Protein AF-A0A507BLQ8-F1 (afdb_monomer)

InterPro domains:
  IPR013785 Aldolase-type TIM barrel [G3DSA:3.20.20.70] (8-264)
  IPR050074 Dihydroorotate dehydrogenase [PTHR48109] (11-255)

pLDDT: mean 87.74, std 13.1, range [42.88, 98.88]

Organism: NCBI:txid1093900

Solvent-accessible surface area (backbone atoms only — not comparable to full-atom values): 15286 Å² total; per-residue (Å²): 129,82,66,78,76,40,42,79,79,70,53,66,47,88,34,59,59,66,63,36,83,77,21,66,50,60,71,33,46,46,52,46,55,48,34,86,70,34,3,32,36,29,30,25,36,16,21,87,88,37,36,95,68,44,59,86,54,21,26,39,34,32,20,22,78,91,76,55,46,72,58,48,72,42,42,76,83,83,57,83,74,70,83,87,52,101,62,75,57,78,38,76,50,74,47,53,81,56,26,62,53,28,45,69,54,54,55,50,37,53,51,51,50,54,70,35,85,87,48,61,82,59,88,72,35,24,38,33,47,26,29,38,62,54,40,69,50,39,19,48,49,52,49,53,55,23,45,50,49,44,52,21,48,75,70,74,51,52,60,58,49,63,32,37,31,41,50,32,43,52,56,78,45,92,96,46,78,24,36,56,74,35,47,69,51,40,38,49,37,52,51,33,38,54,52,35,50,57,56,32,48,72,39,88,79,53,33,57,85,56,24,33,27,42,30,30,42,68,74,90,49,71,68,47,52,50,34,48,52,50,34,46,50,52,49,3,52,73,65,76,53,67,52,46,70,62,43,48,74,47,83,59,48,76,77,74,69,57,83,56,56,36,73,72,101,69,63,40,68,66,58,67,78,87,44,64,118

Foldseek 3Di:
DADDAADAQDWPVPDEDDLDLLQFDLVSQLVRQLDPNTREYEHNAAFQVFDPWDQQAWWKWFAAPVVLATQDIGGSPDDPDPRPDPDDGPDMATRRPTHRDHLVNVLVSQVVSLPDPPRDHDPQHEYEYHYEAALLRLLVSLLVQLVSQVVCVVVVSNGHAYEYEYEQAAPNDPPDHRQLQPLVSLLSSQVSNVVSQVVQCVDVVRGDRGAYEYAHADDDDVVSVVSNVVSQQVCLVVSPHSHRNHNDYRPHDDHFQDFRWHDDPDTDTPHDDPSGD

Structure (mmCIF, N/CA/C/O backbone):
data_AF-A0A507BLQ8-F1
#
_entry.id   AF-A0A507BLQ8-F1
#
loop_
_atom_site.group_PDB
_atom_site.id
_atom_site.type_symbol
_atom_site.label_atom_id
_atom_site.label_alt_id
_atom_site.label_comp_id
_atom_site.label_asym_id
_atom_site.label_entity_id
_atom_site.label_seq_id
_atom_site.pdbx_PDB_ins_code
_atom_site.Cartn_x
_atom_site.Cartn_y
_atom_site.Cartn_z
_atom_site.occupancy
_atom_site.B_iso_or_equiv
_atom_site.auth_seq_id
_atom_site.auth_comp_id
_atom_site.auth_asym_id
_atom_site.auth_atom_id
_atom_site.pdbx_PDB_model_num
ATOM 1 N N . MET A 1 1 ? -5.361 23.596 20.758 1.00 47.81 1 MET A N 1
ATOM 2 C CA . MET A 1 1 ? -5.289 22.151 21.070 1.00 47.81 1 MET A CA 1
ATOM 3 C C . MET A 1 1 ? -3.932 21.652 20.614 1.00 47.81 1 MET A C 1
ATOM 5 O O . MET A 1 1 ? -3.467 22.141 19.593 1.00 47.81 1 MET A O 1
ATOM 9 N N . ALA A 1 2 ? -3.282 20.755 21.360 1.00 52.94 2 ALA A N 1
ATOM 10 C CA . ALA A 1 2 ? -2.074 20.099 20.859 1.00 52.94 2 ALA A CA 1
ATOM 11 C C . ALA A 1 2 ? -2.427 19.287 19.596 1.00 52.94 2 ALA A C 1
ATOM 13 O O . ALA A 1 2 ? -3.520 18.712 19.554 1.00 52.94 2 ALA A O 1
ATOM 14 N N . PRO A 1 3 ? -1.565 19.260 18.567 1.00 62.25 3 PRO A N 1
ATOM 15 C CA . PRO A 1 3 ? -1.805 18.441 17.385 1.00 62.25 3 PRO A CA 1
ATOM 16 C C . PRO A 1 3 ? -1.928 16.971 17.784 1.00 62.25 3 PRO A C 1
ATOM 18 O O . PRO A 1 3 ? -1.106 16.453 18.540 1.00 62.25 3 PRO A O 1
ATOM 21 N N . SER A 1 4 ? -2.967 16.299 17.287 1.00 75.00 4 SER A N 1
ATOM 22 C CA . SER A 1 4 ? -3.114 14.861 17.508 1.00 75.00 4 SER A CA 1
ATOM 23 C C . SER A 1 4 ? -2.064 14.104 16.695 1.00 75.00 4 SER A C 1
ATOM 25 O O . SER A 1 4 ? -1.887 14.368 15.504 1.00 75.00 4 SER A O 1
ATOM 27 N N . LEU A 1 5 ? -1.364 13.167 17.337 1.00 86.50 5 LEU A N 1
ATOM 28 C CA . LEU A 1 5 ? -0.440 12.275 16.641 1.00 86.50 5 LEU A CA 1
ATOM 29 C C . LEU A 1 5 ? -1.196 11.452 15.578 1.00 86.50 5 LEU A C 1
ATOM 31 O O . LEU A 1 5 ? -2.404 11.209 15.723 1.00 86.50 5 LEU A O 1
ATOM 35 N N . PRO A 1 6 ? -0.533 11.047 14.480 1.00 90.75 6 PRO A N 1
ATOM 36 C CA . PRO A 1 6 ? -1.127 10.096 13.552 1.00 90.75 6 PRO A CA 1
ATOM 37 C C . PRO A 1 6 ? -1.422 8.770 14.281 1.00 90.75 6 PRO A C 1
ATOM 39 O O . PRO A 1 6 ? -0.642 8.380 15.155 1.00 90.75 6 PRO A O 1
ATOM 42 N N . PRO A 1 7 ? -2.531 8.072 13.960 1.00 94.00 7 PRO A N 1
ATOM 43 C CA . PRO A 1 7 ? -2.811 6.758 14.536 1.00 94.00 7 PRO A CA 1
ATOM 44 C C . PRO A 1 7 ? -1.637 5.796 14.276 1.00 94.00 7 PRO A C 1
ATOM 46 O O . PRO A 1 7 ? -1.165 5.742 13.135 1.00 94.00 7 PRO A O 1
ATOM 49 N N . PRO A 1 8 ? -1.136 5.064 15.286 1.00 94.00 8 PRO A N 1
ATOM 50 C CA . PRO A 1 8 ? 0.009 4.179 15.110 1.00 94.00 8 PRO A CA 1
ATOM 51 C C . PRO A 1 8 ? -0.366 2.939 14.290 1.00 94.00 8 PRO A C 1
ATOM 53 O O . PRO A 1 8 ? -1.509 2.487 14.317 1.00 94.00 8 PRO A O 1
ATOM 56 N N . LEU A 1 9 ? 0.616 2.376 13.585 1.00 95.12 9 LEU A N 1
ATOM 57 C CA . LEU A 1 9 ? 0.518 1.053 12.972 1.00 95.12 9 LEU A CA 1
ATOM 58 C C . LEU A 1 9 ? 1.422 0.094 13.749 1.00 95.12 9 LEU A C 1
ATOM 60 O O . LEU A 1 9 ? 2.645 0.215 13.694 1.00 95.12 9 LEU A O 1
ATOM 64 N N . GLU A 1 10 ? 0.818 -0.846 14.469 1.00 94.50 10 GLU A N 1
ATOM 65 C CA . GLU A 1 10 ? 1.531 -1.878 15.224 1.00 94.50 10 GLU A CA 1
ATOM 66 C C . GLU A 1 10 ? 1.571 -3.177 14.413 1.00 94.50 10 GLU A C 1
ATOM 68 O O . GLU A 1 10 ? 0.550 -3.634 13.899 1.00 94.50 10 GLU A O 1
ATOM 73 N N . ILE A 1 11 ? 2.765 -3.756 14.265 1.00 96.31 11 ILE A N 1
ATOM 74 C CA . ILE A 1 11 ? 2.985 -4.986 13.499 1.00 96.31 11 ILE A CA 1
ATOM 75 C C . ILE A 1 11 ? 3.828 -5.931 14.352 1.00 96.31 11 ILE A C 1
ATOM 77 O O . ILE A 1 11 ? 5.033 -5.729 14.495 1.00 96.31 11 ILE A O 1
ATOM 81 N N . ASP A 1 12 ? 3.191 -6.969 14.887 1.00 95.12 12 ASP A N 1
ATOM 82 C CA . ASP A 1 12 ? 3.851 -8.021 15.659 1.00 95.12 12 ASP A CA 1
ATOM 83 C C . ASP A 1 12 ? 3.316 -9.410 15.258 1.00 95.12 12 ASP A C 1
ATOM 85 O O . ASP A 1 12 ? 2.099 -9.617 15.287 1.00 95.12 12 ASP A O 1
ATOM 89 N N . PRO A 1 13 ? 4.179 -10.356 14.833 1.00 96.00 13 PRO A N 1
ATOM 90 C CA . PRO A 1 13 ? 5.612 -10.184 14.547 1.00 96.00 13 PRO A CA 1
ATOM 91 C C . PRO A 1 13 ? 5.855 -9.186 13.397 1.00 96.00 13 PRO A C 1
ATOM 93 O O . PRO A 1 13 ? 4.962 -9.006 12.566 1.00 96.00 13 PRO A O 1
ATOM 96 N N . PRO A 1 14 ? 7.053 -8.575 13.274 1.00 96.50 14 PRO A N 1
ATOM 97 C CA . PRO A 1 14 ? 7.356 -7.510 12.305 1.00 96.50 14 PRO A CA 1
ATOM 98 C C . PRO A 1 14 ? 7.559 -8.038 10.872 1.00 96.50 14 PRO A C 1
ATOM 100 O O . PRO A 1 14 ? 8.489 -7.660 10.161 1.00 96.50 14 PRO A O 1
ATOM 103 N N . LEU A 1 15 ? 6.696 -8.955 10.446 1.00 97.12 15 LEU A N 1
ATOM 104 C CA . LEU A 1 15 ? 6.660 -9.534 9.118 1.00 97.12 15 LEU A CA 1
ATOM 105 C C . LEU A 1 15 ? 5.245 -9.394 8.558 1.00 97.12 15 LEU A C 1
ATOM 107 O O . LEU A 1 15 ? 4.244 -9.626 9.232 1.00 97.12 15 LEU A O 1
ATOM 111 N N . LEU A 1 16 ? 5.167 -9.024 7.292 1.00 97.56 16 LEU A N 1
ATOM 112 C CA . LEU A 1 16 ? 3.939 -8.892 6.528 1.00 97.56 16 LEU A CA 1
ATOM 113 C C . LEU A 1 16 ? 4.257 -9.162 5.061 1.00 97.56 16 LEU A C 1
ATOM 115 O O . LEU A 1 16 ? 5.412 -9.081 4.636 1.00 97.56 16 LEU A O 1
ATOM 119 N N . ASN A 1 17 ? 3.239 -9.477 4.270 1.00 98.00 17 ASN A N 1
ATOM 120 C CA . ASN A 1 17 ? 3.403 -9.534 2.825 1.00 98.00 17 ASN A CA 1
ATOM 121 C C . ASN A 1 17 ? 3.420 -8.120 2.221 1.00 98.00 17 ASN A C 1
ATOM 123 O O . ASN A 1 17 ? 2.796 -7.189 2.736 1.00 98.00 17 ASN A O 1
ATOM 127 N N . SER A 1 18 ? 4.075 -7.984 1.071 1.00 96.06 18 SER A N 1
ATOM 128 C CA . SER A 1 18 ? 3.917 -6.810 0.214 1.00 96.06 18 SER A CA 1
ATOM 129 C C . SER A 1 18 ? 2.569 -6.844 -0.517 1.00 96.06 18 SER A C 1
ATOM 131 O O . SER A 1 18 ? 1.987 -7.913 -0.715 1.00 96.06 18 SER A O 1
ATOM 133 N N . ALA A 1 19 ? 2.084 -5.682 -0.969 1.00 95.88 19 ALA A N 1
ATOM 134 C CA . ALA A 1 19 ? 0.972 -5.604 -1.917 1.00 95.88 19 ALA A CA 1
ATOM 135 C C . ALA A 1 19 ? 1.367 -6.284 -3.246 1.00 95.88 19 ALA A C 1
ATOM 137 O O . ALA A 1 19 ? 2.050 -5.677 -4.075 1.00 95.88 19 ALA A O 1
ATOM 138 N N . CYS A 1 20 ? 0.993 -7.555 -3.423 1.00 92.62 20 CYS A N 1
ATOM 139 C CA . CYS A 1 20 ? 1.475 -8.430 -4.498 1.00 92.62 20 CYS A CA 1
ATOM 140 C C . CYS A 1 20 ? 0.384 -9.415 -4.979 1.00 92.62 20 CYS A C 1
ATOM 142 O O . CYS A 1 20 ? -0.688 -9.483 -4.374 1.00 92.62 20 CYS A O 1
ATOM 144 N N . PRO A 1 21 ? 0.617 -10.205 -6.050 1.00 88.81 21 PRO A N 1
ATOM 145 C CA . PRO A 1 21 ? -0.375 -11.157 -6.569 1.00 88.81 21 PRO A CA 1
ATOM 146 C C . PRO A 1 21 ? -0.870 -12.192 -5.564 1.00 88.81 21 PRO A C 1
ATOM 148 O O . PRO A 1 21 ? -2.007 -12.634 -5.684 1.00 88.81 21 PRO A O 1
ATOM 151 N N . TRP A 1 22 ? -0.050 -12.550 -4.572 1.00 92.62 22 TRP A N 1
ATOM 152 C CA . TRP A 1 22 ? -0.396 -13.483 -3.492 1.00 92.62 22 TRP A CA 1
ATOM 153 C C . TRP A 1 22 ? -1.244 -12.853 -2.383 1.00 92.62 22 TRP A C 1
ATOM 155 O O . TRP A 1 22 ? -1.342 -13.419 -1.302 1.00 92.62 22 TRP A O 1
ATOM 165 N N . ALA A 1 23 ? -1.849 -11.697 -2.650 1.00 96.94 23 ALA A N 1
ATOM 166 C CA . ALA A 1 23 ? -2.812 -11.017 -1.794 1.00 96.94 23 ALA A CA 1
ATOM 167 C C . ALA A 1 23 ? -4.012 -10.501 -2.615 1.00 96.94 23 ALA A C 1
ATOM 169 O O . ALA A 1 23 ? -4.509 -9.402 -2.360 1.00 96.94 23 ALA A O 1
ATOM 170 N N . THR A 1 24 ? -4.423 -11.256 -3.646 1.00 94.69 24 THR A N 1
ATOM 171 C CA . THR A 1 24 ? -5.491 -10.848 -4.578 1.00 94.69 24 THR A CA 1
ATOM 172 C C . THR A 1 24 ? -6.857 -11.372 -4.142 1.00 94.69 24 THR A C 1
ATOM 174 O O . THR A 1 24 ? -7.805 -10.601 -4.022 1.00 94.69 24 THR A O 1
ATOM 177 N N . ASP A 1 25 ? -6.965 -12.677 -3.898 1.00 96.50 25 ASP A N 1
ATOM 178 C CA . ASP A 1 25 ? -8.255 -13.335 -3.669 1.00 96.50 25 ASP A CA 1
ATOM 179 C C . ASP A 1 25 ? -8.525 -13.600 -2.184 1.00 96.50 25 ASP A C 1
ATOM 181 O O . ASP A 1 25 ? -7.619 -13.576 -1.349 1.00 96.50 25 ASP A O 1
ATOM 185 N N . LEU A 1 26 ? -9.778 -13.921 -1.848 1.00 97.88 26 LEU A N 1
ATOM 186 C CA . LEU A 1 26 ? -10.185 -14.258 -0.480 1.00 97.88 26 LEU A CA 1
ATOM 187 C C . LEU A 1 26 ? -9.278 -15.325 0.154 1.00 97.88 26 LEU A C 1
ATOM 189 O O . LEU A 1 26 ? -8.824 -15.156 1.281 1.00 97.88 26 LEU A O 1
ATOM 193 N N . GLU A 1 27 ? -8.973 -16.392 -0.584 1.00 96.94 27 GLU A N 1
ATOM 194 C CA . GLU A 1 27 ? -8.139 -17.496 -0.094 1.00 96.94 27 GLU A CA 1
ATOM 195 C C . GLU A 1 27 ? -6.680 -17.093 0.151 1.00 96.94 27 GLU A C 1
ATOM 197 O O . GLU A 1 27 ? -6.026 -17.622 1.050 1.00 96.94 27 GLU A O 1
ATOM 202 N N . ASP A 1 28 ? -6.153 -16.137 -0.617 1.00 97.00 28 ASP A N 1
ATOM 203 C CA . ASP A 1 28 ? -4.831 -15.572 -0.349 1.00 97.00 28 ASP A CA 1
ATOM 204 C C . ASP A 1 28 ? -4.820 -14.818 0.977 1.00 97.00 28 ASP A C 1
ATOM 206 O O . ASP A 1 28 ? -3.974 -15.069 1.838 1.00 97.00 28 ASP A O 1
ATOM 210 N N . LEU A 1 29 ? -5.789 -13.919 1.152 1.00 98.19 29 LEU A N 1
ATOM 211 C CA . LEU A 1 29 ? -5.899 -13.088 2.344 1.00 98.19 29 LEU A CA 1
ATOM 212 C C . LEU A 1 29 ? -6.194 -13.928 3.590 1.00 98.19 29 LEU A C 1
ATOM 214 O O . LEU A 1 29 ? -5.594 -13.676 4.632 1.00 98.19 29 LEU A O 1
ATOM 218 N N . LYS A 1 30 ? -7.031 -14.969 3.476 1.00 97.19 30 LYS A N 1
ATOM 219 C CA . LYS A 1 30 ? -7.269 -15.957 4.541 1.00 97.19 30 LYS A CA 1
ATOM 220 C C . LYS A 1 30 ? -5.973 -16.628 4.978 1.00 97.19 30 LYS A C 1
ATOM 222 O O . LYS A 1 30 ? -5.662 -16.623 6.166 1.00 97.19 30 LYS A O 1
ATOM 227 N N . ARG A 1 31 ? -5.180 -17.156 4.036 1.00 96.44 31 ARG A N 1
ATOM 228 C CA . ARG A 1 31 ? -3.890 -17.800 4.350 1.00 96.44 31 ARG A CA 1
ATOM 229 C C . ARG A 1 31 ? -2.903 -16.837 5.002 1.00 96.44 31 ARG A C 1
ATOM 231 O O . ARG A 1 31 ? -2.251 -17.201 5.977 1.00 96.44 31 ARG A O 1
ATOM 238 N N . LEU A 1 32 ? -2.792 -15.617 4.478 1.00 97.44 32 LEU A N 1
ATOM 239 C CA . LEU A 1 32 ? -1.907 -14.591 5.032 1.00 97.44 32 LEU A CA 1
ATOM 240 C C . LEU A 1 32 ? -2.336 -14.170 6.440 1.00 97.44 32 LEU A C 1
ATOM 242 O O . LEU A 1 32 ? -1.486 -13.998 7.313 1.00 97.44 32 LEU A O 1
ATOM 246 N N . TYR A 1 33 ? -3.640 -14.038 6.681 1.00 97.44 33 TYR A N 1
ATOM 247 C CA . TYR A 1 33 ? -4.172 -13.659 7.985 1.00 97.44 33 TYR A CA 1
ATOM 248 C C . TYR A 1 33 ? -4.048 -14.789 9.015 1.00 97.44 33 TYR A C 1
ATOM 250 O O . TYR A 1 33 ? -3.624 -14.535 10.138 1.00 97.44 33 TYR A O 1
ATOM 258 N N . ALA A 1 34 ? -4.288 -16.040 8.617 1.00 96.31 34 ALA A N 1
ATOM 259 C CA . ALA A 1 34 ? -4.113 -17.216 9.473 1.00 96.31 34 ALA A CA 1
ATOM 260 C C . ALA A 1 34 ? -2.640 -17.543 9.788 1.00 96.31 34 ALA A C 1
ATOM 262 O O . ALA A 1 34 ? -2.360 -18.284 10.728 1.00 96.31 34 ALA A O 1
ATOM 263 N N . CYS A 1 35 ? -1.684 -17.023 9.009 1.00 96.19 35 CYS A N 1
ATOM 264 C CA . CYS A 1 35 ? -0.263 -17.284 9.221 1.00 96.19 35 CYS A CA 1
ATOM 265 C C . CYS A 1 35 ? 0.219 -16.683 10.560 1.00 96.19 35 CYS A C 1
ATOM 267 O O . CYS A 1 35 ? 0.188 -15.459 10.712 1.00 96.19 35 CYS A O 1
ATOM 269 N N . PRO A 1 36 ? 0.737 -17.485 11.510 1.00 95.50 36 PRO A N 1
ATOM 270 C CA . PRO A 1 36 ? 1.193 -16.977 12.809 1.00 95.50 36 PRO A CA 1
ATOM 271 C C . PRO A 1 36 ? 2.486 -16.155 12.711 1.00 95.50 36 PRO A C 1
ATOM 273 O O . PRO A 1 36 ? 2.879 -15.499 13.667 1.00 95.50 36 PRO A O 1
ATOM 276 N N . HIS A 1 37 ? 3.163 -16.196 11.561 1.00 95.88 37 HIS A N 1
ATOM 277 C CA . HIS A 1 37 ? 4.416 -15.484 11.335 1.00 95.88 37 HIS A CA 1
ATOM 278 C C . HIS A 1 37 ? 4.228 -14.098 10.728 1.00 95.88 37 HIS A C 1
ATOM 280 O O . HIS A 1 37 ? 5.225 -13.419 10.525 1.00 95.88 37 HIS A O 1
ATOM 286 N N . THR A 1 38 ? 3.002 -13.669 10.420 1.00 96.50 38 THR A N 1
ATOM 287 C CA . THR A 1 38 ? 2.740 -12.304 9.947 1.00 96.50 38 THR A CA 1
ATOM 288 C C . THR A 1 38 ? 1.973 -11.503 10.996 1.00 96.50 38 THR A C 1
ATOM 290 O O . THR A 1 38 ? 0.974 -11.985 11.528 1.00 96.50 38 THR A O 1
ATOM 293 N N . GLY A 1 39 ? 2.416 -10.275 11.272 1.00 97.38 39 GLY A N 1
ATOM 294 C CA . GLY A 1 39 ? 1.746 -9.328 12.173 1.00 97.38 39 GLY A CA 1
ATOM 295 C C . GLY A 1 39 ? 0.764 -8.390 11.471 1.00 97.38 39 GLY A C 1
ATOM 296 O O . GLY A 1 39 ? -0.056 -7.745 12.117 1.00 97.38 39 GLY A O 1
ATOM 297 N N . ALA A 1 40 ? 0.800 -8.339 10.138 1.00 98.25 40 ALA A N 1
ATOM 298 C CA . ALA A 1 40 ? -0.166 -7.618 9.314 1.00 98.25 40 ALA A CA 1
ATOM 299 C C . ALA A 1 40 ? -0.326 -8.285 7.939 1.00 98.25 40 ALA A C 1
ATOM 301 O O . ALA A 1 40 ? 0.504 -9.102 7.526 1.00 98.25 40 ALA A O 1
ATOM 302 N N . VAL A 1 41 ? -1.397 -7.932 7.225 1.00 98.50 41 VAL A N 1
ATOM 303 C CA . VAL A 1 41 ? -1.666 -8.391 5.855 1.00 98.50 41 VAL A CA 1
ATOM 304 C C . VAL A 1 41 ? -1.915 -7.195 4.952 1.00 98.50 41 VAL A C 1
ATOM 306 O O . VAL A 1 41 ? -2.841 -6.424 5.190 1.00 98.50 41 VAL A O 1
ATOM 309 N N . THR A 1 42 ? -1.136 -7.065 3.882 1.00 98.75 42 THR A N 1
ATOM 310 C CA . THR A 1 42 ? -1.344 -6.009 2.881 1.00 98.75 42 THR A CA 1
ATOM 311 C C . THR A 1 42 ? -2.123 -6.567 1.698 1.00 98.75 42 THR A C 1
ATOM 313 O O . THR A 1 42 ? -1.730 -7.572 1.115 1.00 98.75 42 THR A O 1
ATOM 316 N N . THR A 1 43 ? -3.221 -5.931 1.307 1.00 98.69 43 THR A N 1
ATOM 317 C CA . THR A 1 43 ? -3.977 -6.329 0.101 1.00 98.69 43 THR A CA 1
ATOM 318 C C . THR A 1 43 ? -3.222 -5.957 -1.180 1.00 98.69 43 THR A C 1
ATOM 320 O O . THR A 1 43 ? -2.404 -5.033 -1.184 1.00 98.69 43 THR A O 1
ATOM 323 N N . ARG A 1 44 ? -3.482 -6.645 -2.301 1.00 96.62 44 ARG A N 1
ATOM 324 C CA . ARG A 1 44 ? -3.019 -6.166 -3.612 1.00 96.62 44 ARG A CA 1
ATOM 325 C C . ARG A 1 44 ? -3.644 -4.799 -3.895 1.00 96.62 44 ARG A C 1
ATOM 327 O O . ARG A 1 44 ? -4.834 -4.598 -3.665 1.00 96.62 44 ARG A O 1
ATOM 334 N N . THR A 1 45 ? -2.842 -3.872 -4.422 1.00 97.44 45 THR A N 1
ATOM 335 C CA . THR A 1 45 ? -3.285 -2.497 -4.680 1.00 97.44 45 THR A CA 1
ATOM 336 C C . THR A 1 45 ? -4.541 -2.478 -5.551 1.00 97.44 45 THR A C 1
ATOM 338 O O . THR A 1 45 ? -4.526 -2.992 -6.672 1.00 97.44 45 THR A O 1
ATOM 341 N N . SER A 1 46 ? -5.618 -1.886 -5.038 1.00 97.00 46 SER A N 1
ATOM 342 C CA . SER A 1 46 ? -6.932 -1.837 -5.686 1.00 97.00 46 SER A CA 1
ATOM 343 C C . SER A 1 46 ? -7.352 -0.412 -6.049 1.00 97.00 46 SER A C 1
ATOM 345 O O . SER A 1 46 ? -6.845 0.567 -5.498 1.00 97.00 46 SER A O 1
ATOM 347 N N . LEU A 1 47 ? -8.283 -0.302 -6.999 1.00 95.56 47 LEU A N 1
ATOM 348 C CA . LEU A 1 47 ? -8.903 0.958 -7.407 1.00 95.56 47 LEU A CA 1
ATOM 349 C C . LEU A 1 47 ? -10.404 0.916 -7.124 1.00 95.56 47 LEU A C 1
ATOM 351 O O . LEU A 1 47 ? -11.022 -0.151 -7.088 1.00 95.56 47 LEU A O 1
ATOM 355 N N . ILE A 1 48 ? -11.018 2.093 -7.005 1.00 95.38 48 ILE A N 1
ATOM 356 C CA . ILE A 1 48 ? -12.477 2.229 -6.868 1.00 95.38 48 ILE A CA 1
ATOM 357 C C . ILE A 1 48 ? -13.206 1.634 -8.075 1.00 95.38 48 ILE A C 1
ATOM 359 O O . ILE A 1 48 ? -14.237 0.988 -7.917 1.00 95.38 48 ILE A O 1
ATOM 363 N N . ARG A 1 49 ? -12.678 1.878 -9.278 1.00 92.31 49 ARG A N 1
ATOM 364 C CA . ARG A 1 49 ? -13.286 1.469 -10.554 1.00 92.31 49 ARG A CA 1
ATOM 365 C C . ARG A 1 49 ? -12.677 0.191 -11.135 1.00 92.31 49 ARG A C 1
ATOM 367 O O . ARG A 1 49 ? -13.074 -0.227 -12.215 1.00 92.31 49 ARG A O 1
ATOM 374 N N . GLY A 1 50 ? -11.750 -0.428 -10.406 1.00 87.69 50 GLY A N 1
ATOM 375 C CA . GLY A 1 50 ? -11.043 -1.629 -10.839 1.00 87.69 50 GLY A CA 1
ATOM 376 C C . GLY A 1 50 ? -9.918 -1.338 -11.824 1.00 87.69 50 GLY A C 1
ATOM 377 O O . GLY A 1 50 ? -9.680 -0.197 -12.219 1.00 87.69 50 GLY A O 1
ATOM 378 N N . PHE A 1 51 ? -9.206 -2.398 -12.185 1.00 90.06 51 PHE A N 1
ATOM 379 C CA . PHE A 1 51 ? -8.122 -2.381 -13.154 1.00 90.06 51 PHE A CA 1
ATOM 380 C C . PHE A 1 51 ? -8.453 -3.377 -14.269 1.00 90.06 51 PHE A C 1
ATOM 382 O O . PHE A 1 51 ? -8.839 -4.505 -13.947 1.00 90.06 51 PHE A O 1
ATOM 389 N N . PRO A 1 52 ? -8.318 -3.003 -15.554 1.00 89.75 52 PRO A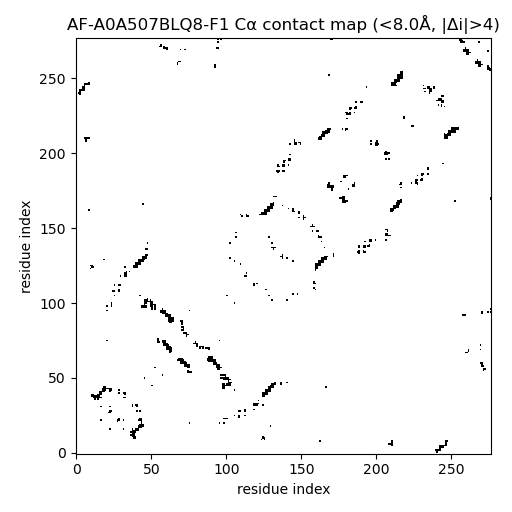 N 1
ATOM 390 C CA . PRO A 1 52 ? -8.568 -3.906 -16.673 1.00 89.75 52 PRO A CA 1
ATOM 391 C C . PRO A 1 52 ? -7.428 -4.926 -16.788 1.00 89.75 52 PRO A C 1
ATOM 393 O O . PRO A 1 52 ? -6.542 -4.815 -17.632 1.00 89.75 52 PRO A O 1
ATOM 396 N N . HIS A 1 53 ? -7.430 -5.901 -15.883 1.00 86.00 53 HIS A N 1
ATOM 397 C CA . HIS A 1 53 ? -6.446 -6.967 -15.872 1.00 86.00 53 HIS A CA 1
ATOM 398 C C . HIS A 1 53 ? -6.602 -7.852 -17.113 1.00 86.00 53 HIS A C 1
ATOM 400 O O . HIS A 1 53 ? -7.705 -8.193 -17.529 1.00 86.00 53 HIS A O 1
ATOM 406 N N . ASP A 1 54 ? -5.465 -8.241 -17.665 1.00 85.00 54 ASP A N 1
ATOM 407 C CA . ASP A 1 54 ? -5.323 -9.047 -18.874 1.00 85.00 54 ASP A CA 1
ATOM 408 C C . ASP A 1 54 ? -4.140 -9.987 -18.662 1.00 85.00 54 ASP A C 1
ATOM 410 O O . ASP A 1 54 ? -2.996 -9.536 -18.614 1.00 85.00 54 ASP A O 1
ATOM 414 N N . ASP A 1 55 ? -4.403 -11.281 -18.526 1.00 84.31 55 ASP A N 1
ATOM 415 C CA . ASP A 1 55 ? -3.376 -12.292 -18.261 1.00 84.31 55 ASP A CA 1
ATOM 416 C C . ASP A 1 55 ? -2.343 -12.447 -19.386 1.00 84.31 55 ASP A C 1
ATOM 418 O O . ASP A 1 55 ? -1.251 -12.979 -19.161 1.00 84.31 55 ASP A O 1
ATOM 422 N N . SER A 1 56 ? -2.655 -11.981 -20.598 1.00 83.81 56 SER A N 1
ATOM 423 C CA . SER A 1 56 ? -1.710 -11.967 -21.715 1.00 83.81 56 SER A CA 1
ATOM 424 C C . SER A 1 56 ? -0.679 -10.840 -21.609 1.00 83.81 56 SER A C 1
ATOM 426 O O . SER A 1 56 ? 0.380 -10.929 -22.223 1.00 83.81 56 SER A O 1
ATOM 428 N N . VAL A 1 57 ? -0.956 -9.814 -20.798 1.00 83.38 57 VAL A N 1
ATOM 429 C CA . VAL A 1 57 ? -0.088 -8.644 -20.588 1.00 83.38 57 VAL A CA 1
ATOM 430 C C . VAL A 1 57 ? 0.505 -8.637 -19.181 1.00 83.38 57 VAL A C 1
ATOM 432 O O . VAL A 1 57 ? 1.686 -8.346 -18.999 1.00 83.38 57 VAL A O 1
ATOM 435 N N . HIS A 1 58 ? -0.304 -8.969 -18.180 1.00 86.75 58 HIS A N 1
ATOM 436 C CA . HIS A 1 58 ? -0.000 -8.795 -16.768 1.00 86.75 58 HIS A CA 1
ATOM 437 C C . HIS A 1 58 ? 0.590 -10.071 -16.176 1.00 86.75 58 HIS A C 1
ATOM 439 O O . HIS A 1 58 ? -0.097 -10.907 -15.586 1.00 86.75 58 HIS A O 1
ATOM 445 N N . GLN A 1 59 ? 1.898 -10.214 -16.352 1.00 86.62 59 GLN A N 1
ATOM 446 C CA . GLN A 1 59 ? 2.632 -11.444 -16.084 1.00 86.62 59 GLN A CA 1
ATOM 447 C C . GLN A 1 59 ? 3.805 -11.196 -15.138 1.00 86.62 59 GLN A C 1
ATOM 449 O O . GLN A 1 59 ? 4.163 -10.056 -14.828 1.00 86.62 59 GLN A O 1
ATOM 454 N N . TYR A 1 60 ? 4.418 -12.278 -14.670 1.00 88.19 60 TYR A N 1
ATOM 455 C CA . TYR A 1 60 ? 5.673 -12.215 -13.934 1.00 88.19 60 TYR A CA 1
ATOM 456 C C . TYR A 1 60 ? 6.628 -13.330 -14.357 1.00 88.19 60 TYR A C 1
ATOM 458 O O . TYR A 1 60 ? 6.219 -14.394 -14.826 1.00 88.19 60 TYR A O 1
ATOM 466 N N . ALA A 1 61 ? 7.917 -13.067 -14.173 1.00 88.44 61 ALA A N 1
ATOM 467 C CA . ALA A 1 61 ? 8.998 -14.012 -14.381 1.00 88.44 61 ALA A CA 1
ATOM 468 C C . ALA A 1 61 ? 9.881 -14.056 -13.134 1.00 88.44 61 ALA A C 1
ATOM 470 O O . ALA A 1 61 ? 10.178 -13.027 -12.527 1.00 88.44 61 ALA A O 1
ATOM 471 N N . LEU A 1 62 ? 10.308 -15.257 -12.766 1.00 90.38 62 LEU A N 1
ATOM 472 C CA . LEU A 1 62 ? 11.300 -15.525 -11.737 1.00 90.38 62 LEU A CA 1
ATOM 473 C C . LEU A 1 62 ? 12.618 -15.871 -12.422 1.00 90.38 62 LEU A C 1
ATOM 475 O O . LEU A 1 62 ? 12.646 -16.695 -13.340 1.00 90.38 62 LEU A O 1
ATOM 479 N N . PHE A 1 63 ? 13.705 -15.253 -11.980 1.00 89.25 63 PHE A N 1
ATOM 480 C CA . PHE A 1 63 ? 15.022 -15.438 -12.574 1.00 89.25 63 PHE A CA 1
ATOM 481 C C . PHE A 1 63 ? 16.122 -15.406 -11.511 1.00 89.25 63 PHE A C 1
ATOM 483 O O . PHE A 1 63 ? 15.911 -14.990 -10.369 1.00 89.25 63 PHE A O 1
ATOM 490 N N . ASP A 1 64 ? 17.297 -15.891 -11.887 1.00 89.81 64 ASP A N 1
ATOM 491 C CA . ASP A 1 64 ? 18.523 -15.743 -11.111 1.00 89.81 64 ASP A CA 1
ATOM 492 C C . ASP A 1 64 ? 19.235 -14.462 -11.567 1.00 89.81 64 ASP A C 1
ATOM 494 O O . ASP A 1 64 ? 19.628 -14.349 -12.725 1.00 89.81 64 ASP A O 1
ATOM 498 N N . ALA A 1 65 ? 19.384 -13.479 -10.682 1.00 89.25 65 ALA A N 1
ATOM 499 C CA . ALA A 1 65 ? 19.989 -12.189 -11.000 1.00 89.25 65 ALA A CA 1
ATOM 500 C C . ALA A 1 65 ? 21.504 -12.243 -11.255 1.00 89.25 65 ALA A C 1
ATOM 502 O O . ALA A 1 65 ? 22.035 -11.304 -11.837 1.00 89.25 65 ALA A O 1
ATOM 503 N N . ALA A 1 66 ? 22.204 -13.305 -10.843 1.00 89.31 66 ALA A N 1
ATOM 504 C CA . ALA A 1 66 ? 23.635 -13.469 -11.099 1.00 89.31 66 ALA A CA 1
ATOM 505 C C . ALA A 1 66 ? 23.895 -14.095 -12.476 1.00 89.31 66 ALA A C 1
ATOM 507 O O . ALA A 1 66 ? 24.861 -13.749 -13.151 1.00 89.31 66 ALA A O 1
ATOM 508 N N . THR A 1 67 ? 23.032 -15.021 -12.901 1.00 87.75 67 THR A N 1
ATOM 509 C CA . THR A 1 67 ? 23.166 -15.721 -14.191 1.00 87.75 67 THR A CA 1
ATOM 510 C C . THR A 1 67 ? 22.220 -15.206 -15.270 1.00 87.75 67 THR A C 1
ATOM 512 O O . THR A 1 67 ? 22.346 -15.601 -16.427 1.00 87.75 67 THR A O 1
ATOM 515 N N . HIS A 1 68 ? 21.268 -14.348 -14.899 1.00 85.00 68 HIS A N 1
ATOM 516 C CA . HIS A 1 68 ? 20.185 -13.820 -15.732 1.00 85.00 68 HIS A CA 1
ATOM 517 C C . HIS A 1 68 ? 19.280 -14.901 -16.345 1.00 85.00 68 HIS A C 1
ATOM 519 O O . HIS A 1 68 ? 18.535 -14.640 -17.288 1.00 85.00 68 HIS A O 1
ATOM 525 N N . LYS A 1 69 ? 19.313 -16.127 -15.809 1.00 85.88 69 LYS A N 1
ATOM 526 C CA . LYS A 1 69 ? 18.512 -17.243 -16.315 1.00 85.88 69 LYS A CA 1
ATOM 527 C C . LYS A 1 69 ? 17.106 -17.202 -15.736 1.00 85.88 69 LYS A C 1
ATOM 529 O O . LYS A 1 69 ? 16.927 -17.200 -14.518 1.00 85.88 69 LYS A O 1
ATOM 534 N N . VAL A 1 70 ? 16.108 -17.226 -16.614 1.00 84.19 70 VAL A N 1
ATOM 535 C CA . VAL A 1 70 ? 14.700 -17.378 -16.230 1.00 84.19 70 VAL A CA 1
ATOM 536 C C . VAL A 1 70 ? 14.462 -18.804 -15.732 1.00 84.19 70 VAL A C 1
ATOM 538 O O . VAL A 1 70 ? 14.804 -19.772 -16.406 1.00 84.19 70 VAL A O 1
ATOM 541 N N . VAL A 1 71 ? 13.878 -18.919 -14.541 1.00 82.00 71 VAL A N 1
ATOM 542 C CA . VAL A 1 71 ? 13.570 -20.189 -13.865 1.00 82.00 71 VAL A CA 1
ATOM 543 C C . VAL A 1 71 ? 12.094 -20.555 -14.039 1.00 82.00 71 VAL A C 1
ATOM 545 O O . VAL A 1 71 ? 11.765 -21.731 -14.175 1.00 82.00 71 VAL A O 1
ATOM 548 N N . ALA A 1 72 ? 11.203 -19.560 -14.045 1.00 75.69 72 ALA A N 1
ATOM 549 C CA . ALA A 1 72 ? 9.773 -19.740 -14.286 1.00 75.69 72 ALA A CA 1
ATOM 550 C C . ALA A 1 72 ? 9.139 -18.443 -14.807 1.00 75.69 72 ALA A C 1
ATOM 552 O O . ALA A 1 72 ? 9.556 -17.353 -14.421 1.00 75.69 72 ALA A O 1
ATOM 553 N N . SER A 1 73 ? 8.094 -18.551 -15.623 1.00 68.56 73 SER A N 1
ATOM 554 C CA . SER A 1 73 ? 7.227 -17.434 -16.016 1.00 68.56 73 SER A CA 1
ATOM 555 C C . SER A 1 73 ? 5.767 -17.885 -16.009 1.00 68.56 73 SER A C 1
ATOM 557 O O . SER A 1 73 ? 5.477 -19.048 -16.294 1.00 68.56 73 SER A O 1
ATOM 559 N N . SER A 1 74 ? 4.840 -16.999 -15.638 1.00 67.81 74 SER A N 1
ATOM 560 C CA . SER A 1 74 ? 3.404 -17.310 -15.696 1.00 67.81 74 SER A CA 1
ATOM 561 C C . SER A 1 74 ? 2.488 -16.094 -15.741 1.00 67.81 74 SER A C 1
ATOM 563 O O . SER A 1 74 ? 2.839 -15.001 -15.287 1.00 67.81 74 SER A O 1
ATOM 565 N N . SER A 1 75 ? 1.262 -16.346 -16.208 1.00 60.09 75 SER A N 1
ATOM 566 C CA . SER A 1 75 ? 0.091 -15.494 -15.995 1.00 60.09 75 SER A CA 1
ATOM 567 C C . SER A 1 75 ? -0.323 -15.468 -14.521 1.00 60.09 75 SER A C 1
ATOM 569 O O . SER A 1 75 ? -0.041 -16.392 -13.752 1.00 60.09 75 SER A O 1
ATOM 571 N N . SER A 1 76 ? -0.976 -14.379 -14.109 1.00 54.38 76 SER A N 1
ATOM 572 C CA . SER A 1 76 ? -1.310 -14.151 -12.703 1.00 54.38 76 SER A CA 1
ATOM 573 C C . SER A 1 76 ? -2.540 -14.935 -12.217 1.00 54.38 76 SER A C 1
ATOM 575 O O . SER A 1 76 ? -2.670 -15.132 -11.007 1.00 54.38 76 SER A O 1
ATOM 577 N N . SER A 1 77 ? -3.394 -15.427 -13.128 1.00 51.69 77 SER A N 1
ATOM 578 C CA . SER A 1 77 ? -4.706 -15.993 -12.777 1.00 51.69 77 SER A CA 1
ATOM 579 C C . SER A 1 77 ? -4.869 -17.518 -12.867 1.00 51.69 77 SER A C 1
ATOM 581 O O . SER A 1 77 ? -5.748 -18.048 -12.192 1.00 51.69 77 SER A O 1
ATOM 583 N N . SER A 1 78 ? -4.079 -18.258 -13.657 1.00 45.62 78 SER A N 1
ATOM 584 C CA . SER A 1 78 ? -4.526 -19.599 -14.102 1.00 45.62 78 SER A CA 1
ATOM 585 C C . SER A 1 78 ? -3.652 -20.798 -13.724 1.00 45.62 78 SER A C 1
ATOM 587 O O . SER A 1 78 ? -4.123 -21.929 -13.797 1.00 45.62 78 SER A O 1
ATOM 589 N N . SER A 1 79 ? -2.443 -20.597 -13.206 1.00 47.06 79 SER A N 1
ATOM 590 C CA . SER A 1 79 ? -1.682 -21.642 -12.504 1.00 47.06 79 SER A CA 1
ATOM 591 C C . SER A 1 79 ? -0.406 -21.018 -11.968 1.00 47.06 79 SER A C 1
ATOM 593 O O . SER A 1 79 ? 0.536 -20.823 -12.732 1.00 47.06 79 SER A O 1
ATOM 595 N N . ARG A 1 80 ? -0.358 -20.693 -10.669 1.00 57.34 80 ARG A N 1
ATOM 596 C CA . ARG A 1 80 ? 0.897 -20.301 -10.010 1.00 57.34 80 ARG A CA 1
ATOM 597 C C . ARG A 1 80 ? 1.871 -21.470 -10.166 1.00 57.34 80 ARG A C 1
ATOM 599 O O . ARG A 1 80 ? 1.632 -22.505 -9.536 1.00 57.34 80 ARG A O 1
ATOM 606 N N . PRO A 1 81 ? 2.924 -21.370 -10.992 1.00 47.53 81 PRO A N 1
ATOM 607 C CA . PRO A 1 81 ? 3.838 -22.477 -11.172 1.00 47.53 81 PRO A CA 1
ATOM 608 C C . PRO A 1 81 ? 4.473 -22.747 -9.816 1.00 47.53 81 PRO A C 1
ATOM 610 O O . PRO A 1 81 ? 5.073 -21.854 -9.212 1.00 47.53 81 PRO A O 1
ATOM 613 N N . ARG A 1 82 ? 4.355 -23.980 -9.321 1.00 46.81 82 ARG A N 1
ATOM 614 C CA . ARG A 1 82 ? 5.350 -24.455 -8.360 1.00 46.81 82 ARG A CA 1
ATOM 615 C C . ARG A 1 82 ? 6.669 -24.452 -9.132 1.00 46.81 82 ARG A C 1
ATOM 617 O O . ARG A 1 82 ? 6.662 -24.966 -10.250 1.00 46.81 82 ARG A O 1
ATOM 624 N N . PRO A 1 83 ? 7.755 -23.860 -8.609 1.00 50.09 83 PRO A N 1
ATOM 625 C CA . PRO A 1 83 ? 9.041 -23.899 -9.291 1.00 50.09 83 PRO A CA 1
ATOM 626 C C . PRO A 1 83 ? 9.376 -25.365 -9.582 1.00 50.09 83 PRO A C 1
ATOM 628 O O . PRO A 1 83 ? 9.619 -26.150 -8.672 1.00 50.09 83 PRO A O 1
ATOM 631 N N . SER A 1 84 ? 9.281 -25.753 -10.853 1.00 46.91 84 SER A N 1
ATOM 632 C CA . SER A 1 84 ? 9.518 -27.122 -11.317 1.00 46.91 84 SER A CA 1
ATOM 633 C C . SER A 1 84 ? 10.978 -27.337 -11.721 1.00 46.91 84 SER A C 1
ATOM 635 O O . SER A 1 84 ? 11.323 -28.392 -12.243 1.00 46.91 84 SER A O 1
ATOM 637 N N . GLY A 1 85 ? 11.830 -26.330 -11.515 1.00 49.59 85 GLY A N 1
ATOM 638 C CA . GLY A 1 85 ? 13.252 -26.366 -11.824 1.00 49.59 85 GLY A CA 1
ATOM 639 C C . GLY A 1 85 ? 14.105 -26.536 -10.571 1.00 49.59 85 GLY A C 1
ATOM 640 O O . GLY A 1 85 ? 13.802 -25.993 -9.514 1.00 49.59 85 GLY A O 1
ATOM 641 N N . THR A 1 86 ? 15.232 -27.224 -10.721 1.00 51.56 86 THR A N 1
ATOM 642 C CA . THR A 1 86 ? 16.317 -27.320 -9.728 1.00 51.56 86 THR A CA 1
ATOM 643 C C . THR A 1 86 ? 17.113 -26.011 -9.571 1.00 51.56 86 THR A C 1
ATOM 645 O O . THR A 1 86 ? 18.164 -26.008 -8.937 1.00 51.56 86 THR A O 1
ATOM 648 N N . GLY A 1 87 ? 16.664 -24.913 -10.192 1.00 60.56 87 GLY A N 1
ATOM 649 C CA . GLY A 1 87 ? 17.314 -23.604 -10.159 1.00 60.56 87 GLY A CA 1
ATOM 650 C C . GLY A 1 87 ? 16.742 -22.706 -9.064 1.00 60.56 87 GLY A C 1
ATOM 651 O O . GLY A 1 87 ? 15.534 -22.671 -8.838 1.00 60.56 87 GLY A O 1
ATOM 652 N N . THR A 1 88 ? 17.609 -21.953 -8.394 1.00 74.44 88 THR A N 1
ATOM 653 C CA . THR A 1 88 ? 17.223 -20.974 -7.376 1.00 74.44 88 THR A CA 1
ATOM 654 C C . THR A 1 88 ? 16.903 -19.636 -8.037 1.00 74.44 88 THR A C 1
ATOM 656 O O . THR A 1 88 ? 17.811 -18.911 -8.433 1.00 74.44 88 THR A O 1
ATOM 659 N N . ALA A 1 89 ? 15.623 -19.282 -8.154 1.00 83.62 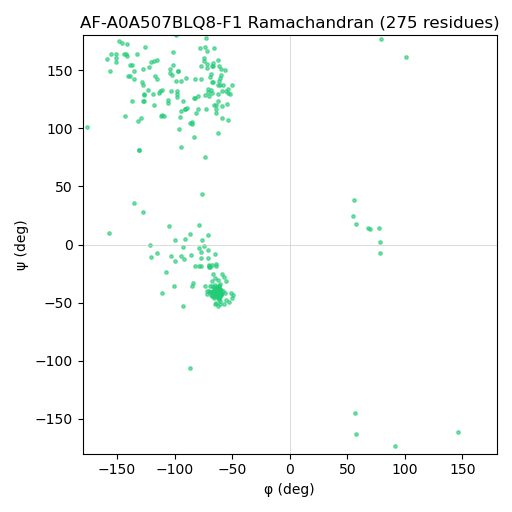89 ALA A N 1
ATOM 660 C CA . ALA A 1 89 ? 15.259 -17.903 -8.472 1.00 83.62 89 ALA A CA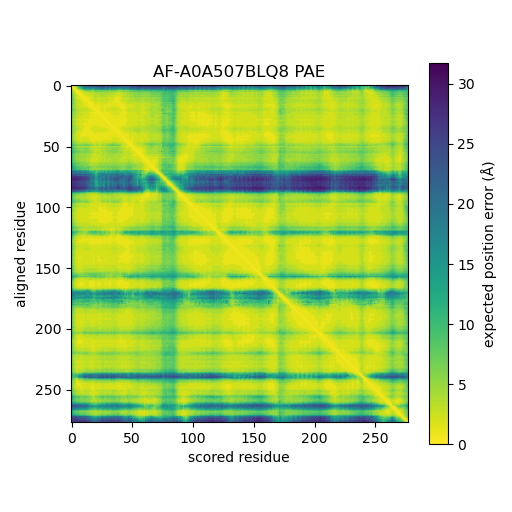 1
ATOM 661 C C . ALA A 1 89 ? 15.478 -17.019 -7.237 1.00 83.62 89 ALA A C 1
ATOM 663 O O . ALA A 1 89 ? 14.979 -17.336 -6.157 1.00 83.62 89 ALA A O 1
ATOM 664 N N . ASN A 1 90 ? 16.201 -15.913 -7.399 1.00 89.94 90 ASN A N 1
ATOM 665 C CA . ASN A 1 90 ? 16.450 -14.930 -6.336 1.00 89.94 90 ASN A CA 1
ATOM 666 C C . ASN A 1 90 ? 15.953 -13.520 -6.700 1.00 89.94 90 ASN A C 1
ATOM 668 O O . ASN A 1 90 ? 16.061 -12.605 -5.887 1.00 89.94 90 ASN A O 1
ATOM 672 N N . ALA A 1 91 ? 15.389 -13.350 -7.897 1.00 91.25 91 ALA A N 1
ATOM 673 C CA . ALA A 1 91 ? 14.816 -12.104 -8.372 1.00 91.25 91 ALA A CA 1
ATOM 674 C C . ALA A 1 91 ? 13.545 -12.354 -9.191 1.00 91.25 91 ALA A C 1
ATOM 676 O O . ALA A 1 91 ? 13.252 -13.467 -9.639 1.00 91.25 91 ALA A O 1
ATOM 677 N N . SER A 1 92 ? 12.776 -11.286 -9.386 1.00 91.69 92 SER A N 1
ATOM 678 C CA . SER A 1 92 ? 11.542 -11.318 -10.163 1.00 91.69 92 SER A CA 1
ATOM 679 C C . SER A 1 92 ? 11.390 -10.068 -11.017 1.00 91.69 92 SER A C 1
ATOM 681 O O . SER A 1 92 ? 11.759 -8.978 -10.581 1.00 91.69 92 SER A O 1
ATOM 683 N N . LEU A 1 93 ? 10.810 -10.229 -12.202 1.00 90.25 93 LEU A N 1
ATOM 684 C CA . LEU A 1 93 ? 10.352 -9.156 -13.081 1.00 90.25 93 LEU A CA 1
ATOM 685 C C . LEU A 1 93 ? 8.836 -9.288 -13.229 1.00 90.25 93 LEU A C 1
ATOM 687 O O . LEU A 1 93 ? 8.322 -10.408 -13.246 1.00 90.25 93 LEU A O 1
ATOM 691 N N . ASN A 1 94 ? 8.108 -8.178 -13.336 1.00 88.69 94 ASN A N 1
ATOM 692 C CA . ASN A 1 94 ? 6.666 -8.242 -13.534 1.00 88.69 94 ASN A CA 1
ATOM 693 C C . ASN A 1 94 ? 6.095 -7.054 -14.316 1.00 88.69 94 ASN A C 1
ATOM 695 O O . ASN A 1 94 ? 6.670 -5.969 -14.320 1.00 88.69 94 ASN A O 1
ATOM 699 N N . THR A 1 95 ? 4.931 -7.287 -14.919 1.00 86.88 95 THR A N 1
ATOM 700 C CA . THR A 1 95 ? 4.080 -6.314 -15.621 1.00 86.88 95 THR A CA 1
ATOM 701 C C . THR A 1 95 ? 2.646 -6.365 -15.081 1.00 86.88 95 THR A C 1
ATOM 703 O O . THR A 1 95 ? 1.692 -6.108 -15.800 1.00 86.88 95 THR A O 1
ATOM 706 N N . LEU A 1 96 ? 2.463 -6.743 -13.811 1.00 84.69 96 LEU A N 1
ATOM 707 C CA . LEU A 1 96 ? 1.181 -7.205 -13.253 1.00 84.69 96 LEU A CA 1
ATOM 708 C C . LEU A 1 96 ? 0.076 -6.144 -13.150 1.00 84.69 96 LEU A C 1
ATOM 710 O O . LEU A 1 96 ? -1.092 -6.501 -12.958 1.00 84.69 96 LEU A O 1
ATOM 714 N N . GLY A 1 97 ? 0.442 -4.864 -13.216 1.00 87.12 97 GLY A N 1
ATOM 715 C CA . GLY A 1 97 ? -0.468 -3.755 -12.954 1.00 87.12 97 GLY A CA 1
ATOM 716 C C . GLY A 1 97 ? -1.116 -3.847 -11.568 1.00 87.12 97 GLY A C 1
ATOM 717 O O . GLY A 1 97 ? -0.508 -4.322 -10.603 1.00 87.12 97 GLY A O 1
ATOM 718 N N . TYR A 1 98 ? -2.371 -3.415 -11.464 1.00 91.19 98 TYR A N 1
ATOM 719 C CA . TYR A 1 98 ? -3.123 -3.403 -10.206 1.00 91.19 98 TYR A CA 1
ATOM 720 C C . TYR A 1 98 ? -4.068 -4.607 -10.078 1.00 91.19 98 TYR A C 1
ATOM 722 O O . TYR A 1 98 ? -4.104 -5.502 -10.924 1.00 91.19 98 TYR A O 1
ATOM 730 N N . SER A 1 99 ? -4.792 -4.681 -8.966 1.00 92.69 99 SER A N 1
ATOM 731 C CA . SER A 1 99 ? -5.747 -5.753 -8.694 1.00 92.69 99 SER A CA 1
ATOM 732 C C . SER A 1 99 ? -6.902 -5.800 -9.709 1.00 92.69 99 SER A C 1
ATOM 734 O O . SER A 1 99 ? -7.510 -4.757 -9.947 1.00 92.69 99 SER A O 1
ATOM 736 N N . PRO A 1 100 ? -7.310 -6.995 -10.192 1.00 92.19 100 PRO A N 1
ATOM 737 C CA . PRO A 1 100 ? -8.545 -7.159 -10.967 1.00 92.19 100 PRO A CA 1
ATOM 738 C C . PRO A 1 100 ? -9.806 -6.845 -10.145 1.00 92.19 100 PRO A C 1
ATOM 740 O O . PRO A 1 100 ? -10.811 -6.392 -10.687 1.00 92.19 100 PRO A O 1
ATOM 743 N N . HIS A 1 101 ? -9.756 -7.048 -8.825 1.00 96.56 101 HIS A N 1
ATOM 744 C CA . HIS A 1 101 ? -10.847 -6.726 -7.906 1.00 96.56 101 HIS A CA 1
ATOM 745 C C . HIS A 1 101 ? -10.841 -5.249 -7.509 1.00 96.56 101 HIS A C 1
ATOM 747 O O . HIS A 1 101 ? -9.779 -4.664 -7.267 1.00 96.56 101 HIS A O 1
ATOM 753 N N . VAL A 1 102 ? -12.037 -4.670 -7.377 1.00 97.94 102 VAL A N 1
ATOM 754 C CA . VAL A 1 102 ? -12.252 -3.315 -6.846 1.00 97.94 102 VAL A CA 1
ATOM 755 C C . VAL A 1 102 ? -12.062 -3.268 -5.326 1.00 97.94 102 VAL A C 1
ATOM 757 O O . VAL A 1 102 ? -12.203 -4.287 -4.647 1.00 97.94 102 VAL A O 1
ATOM 760 N N . LEU A 1 103 ? -11.831 -2.074 -4.766 1.00 98.50 103 LEU A N 1
ATOM 761 C CA . LEU A 1 103 ? -11.691 -1.865 -3.313 1.00 98.50 103 LEU A CA 1
ATOM 762 C C . LEU A 1 103 ? -12.825 -2.514 -2.497 1.00 98.50 103 LEU A C 1
ATOM 764 O O . LEU A 1 103 ? -12.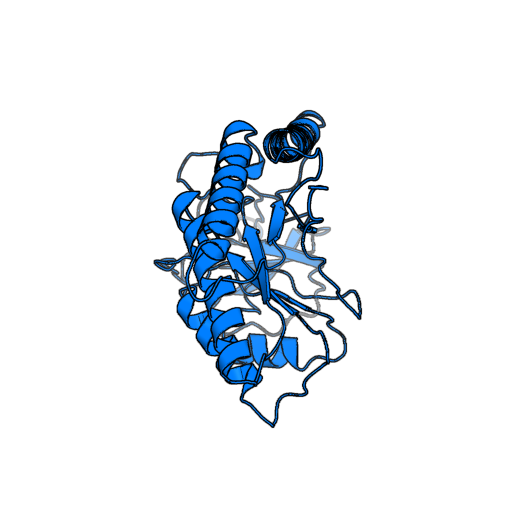576 -3.162 -1.483 1.00 98.50 103 LEU A O 1
ATOM 768 N N . GLN A 1 104 ? -14.074 -2.374 -2.950 1.00 98.44 104 GLN A N 1
ATOM 769 C CA . GLN A 1 104 ? -15.235 -2.909 -2.232 1.00 98.44 104 GLN A CA 1
ATOM 770 C C . GLN A 1 104 ? -15.175 -4.434 -2.063 1.00 98.44 104 GLN A C 1
ATOM 772 O O . GLN A 1 104 ? -15.612 -4.959 -1.037 1.00 98.44 104 GLN A O 1
ATOM 777 N N . THR A 1 105 ? -14.610 -5.142 -3.043 1.00 98.56 105 THR A N 1
ATOM 778 C CA . THR A 1 105 ? -14.422 -6.591 -2.978 1.00 98.56 105 THR A CA 1
ATOM 779 C C . THR A 1 105 ? -13.435 -6.952 -1.869 1.00 98.56 105 THR A C 1
ATOM 781 O O . THR A 1 105 ? -13.739 -7.825 -1.061 1.00 98.56 105 THR A O 1
ATOM 784 N N . TYR A 1 106 ? -12.317 -6.231 -1.735 1.00 98.69 106 TYR A N 1
ATOM 785 C CA . TYR A 1 106 ? -11.368 -6.447 -0.634 1.00 98.69 106 TYR A CA 1
ATOM 786 C C . TYR A 1 106 ? -11.988 -6.200 0.739 1.00 98.69 106 TYR A C 1
ATOM 788 O O . TYR A 1 106 ? -11.799 -7.012 1.640 1.00 98.69 106 TYR A O 1
ATOM 796 N N . LEU A 1 107 ? -12.778 -5.134 0.898 1.00 98.44 107 LEU A N 1
ATOM 797 C CA . LEU A 1 107 ? -13.502 -4.884 2.150 1.00 98.44 107 LEU A CA 1
ATOM 798 C C . LEU A 1 107 ? -14.481 -6.026 2.467 1.00 98.44 107 LEU A C 1
ATOM 800 O O . LEU A 1 107 ? -14.574 -6.464 3.613 1.00 98.44 107 LEU A O 1
ATOM 804 N N . SER A 1 108 ? -15.150 -6.580 1.449 1.00 98.12 108 SER A N 1
ATOM 805 C CA . SER A 1 108 ? -16.004 -7.761 1.625 1.00 98.12 108 SER A CA 1
ATOM 806 C C . SER A 1 108 ? -15.214 -9.019 2.008 1.00 98.12 108 SER A C 1
ATOM 808 O O . SER A 1 108 ? -15.676 -9.785 2.851 1.00 98.12 108 SER A O 1
ATOM 810 N N . PHE A 1 109 ? -14.005 -9.208 1.463 1.00 98.44 109 PHE A N 1
ATOM 811 C CA . PHE A 1 109 ? -13.123 -10.312 1.839 1.00 98.44 109 PHE A CA 1
ATOM 812 C C . PHE A 1 109 ? -12.659 -10.186 3.286 1.00 98.44 109 PHE A C 1
ATOM 814 O O . PHE A 1 109 ? -12.756 -11.153 4.032 1.00 98.44 109 PHE A O 1
ATOM 821 N N . ILE A 1 110 ? -12.222 -8.998 3.709 1.00 97.62 110 ILE A N 1
ATOM 822 C CA . ILE A 1 110 ? -11.807 -8.741 5.094 1.00 97.62 110 ILE A CA 1
ATOM 823 C C . ILE A 1 110 ? -12.968 -9.015 6.055 1.00 97.62 110 ILE A C 1
ATOM 825 O O . ILE A 1 110 ? -12.783 -9.676 7.075 1.00 97.62 110 ILE A O 1
ATOM 829 N N . ARG A 1 111 ? -14.187 -8.591 5.701 1.00 96.06 111 ARG A N 1
ATOM 830 C CA . ARG A 1 111 ? -15.392 -8.889 6.483 1.00 96.06 111 ARG A CA 1
ATOM 831 C C . ARG A 1 111 ? -15.681 -10.389 6.562 1.00 96.06 111 ARG A C 1
ATOM 833 O O . ARG A 1 111 ? -16.024 -10.878 7.634 1.00 96.06 111 ARG A O 1
ATOM 840 N N . ALA A 1 112 ? -15.542 -11.111 5.451 1.00 96.19 112 ALA A N 1
ATOM 841 C CA . ALA A 1 112 ? -15.723 -12.559 5.420 1.00 96.19 112 ALA A CA 1
ATOM 842 C C . ALA A 1 112 ? -14.677 -13.280 6.282 1.00 96.19 112 ALA A C 1
ATOM 844 O O . ALA A 1 112 ? -15.035 -14.189 7.017 1.00 96.19 112 ALA A O 1
ATOM 845 N N . ILE A 1 113 ? -13.415 -12.841 6.240 1.00 96.06 113 ILE A N 1
ATOM 846 C CA . ILE A 1 113 ? -12.326 -13.358 7.082 1.00 96.06 113 ILE A CA 1
ATOM 847 C C . ILE A 1 113 ? -12.615 -13.105 8.558 1.00 96.06 113 ILE A C 1
ATOM 849 O O . ILE A 1 113 ? -12.456 -14.006 9.372 1.00 96.06 113 ILE A O 1
ATOM 853 N N . ALA A 1 114 ? -13.061 -11.897 8.906 1.00 93.19 114 ALA A N 1
ATOM 854 C CA . ALA A 1 114 ? -13.424 -11.570 10.277 1.00 93.19 114 ALA A CA 1
ATOM 855 C C . ALA A 1 114 ? -14.551 -12.482 10.784 1.00 93.19 114 ALA A C 1
ATOM 857 O O . ALA A 1 114 ? -14.470 -12.978 11.900 1.00 93.19 114 ALA A O 1
ATOM 858 N N . ALA A 1 115 ? -15.575 -12.742 9.969 1.00 93.25 115 ALA A N 1
ATOM 859 C CA . ALA A 1 115 ? -16.723 -13.564 10.350 1.00 93.25 115 ALA A CA 1
ATOM 860 C C . ALA A 1 115 ? -16.455 -15.084 10.354 1.00 93.25 115 ALA A C 1
ATOM 862 O O . ALA A 1 115 ? -17.301 -15.835 10.837 1.00 93.25 115 ALA A O 1
ATOM 863 N N . ASP A 1 116 ? -15.328 -15.541 9.808 1.00 94.44 116 ASP A N 1
ATOM 864 C CA . ASP A 1 116 ? -15.007 -16.961 9.657 1.00 94.44 116 ASP A CA 1
ATOM 865 C C . ASP A 1 116 ? -14.444 -17.538 10.975 1.00 94.44 116 ASP A C 1
ATOM 867 O O . ASP A 1 116 ? -13.354 -17.136 11.396 1.00 94.44 116 ASP A O 1
ATOM 871 N N . PRO A 1 117 ? -15.158 -18.458 11.656 1.00 91.75 117 PRO A N 1
ATOM 872 C CA . PRO A 1 117 ? -14.705 -19.025 12.926 1.00 91.75 117 PRO A CA 1
ATOM 873 C C . PRO A 1 117 ? -13.496 -19.957 12.773 1.00 91.75 117 PRO A C 1
ATOM 875 O O . PRO A 1 117 ? -12.796 -20.196 13.757 1.00 91.75 117 PRO A O 1
ATOM 878 N N . ASP A 1 118 ? -13.237 -20.464 11.564 1.00 93.50 118 ASP A N 1
ATOM 879 C CA . ASP A 1 118 ? -12.137 -21.390 11.290 1.00 93.50 118 ASP A CA 1
ATOM 880 C C . ASP A 1 118 ? -10.819 -20.656 11.002 1.00 93.50 118 ASP A C 1
ATOM 882 O O . ASP A 1 118 ? -9.755 -21.276 10.938 1.00 93.50 118 ASP A O 1
ATOM 886 N N . VAL A 1 119 ? -10.858 -19.327 10.848 1.00 92.62 119 VAL A N 1
ATOM 887 C CA . VAL A 1 119 ? -9.663 -18.503 10.661 1.00 92.62 119 VAL A CA 1
ATOM 888 C C . VAL A 1 119 ? -9.148 -18.026 12.026 1.00 92.62 119 VAL A C 1
ATOM 890 O O . VAL A 1 119 ? -9.824 -17.245 12.701 1.00 92.62 119 VAL A O 1
ATOM 893 N N . PRO A 1 120 ? -7.928 -18.423 12.445 1.00 89.69 120 PRO A N 1
ATOM 894 C CA . PRO A 1 120 ? -7.362 -17.976 13.712 1.00 89.69 120 PRO A CA 1
ATOM 895 C C . PRO A 1 120 ? -7.253 -16.449 13.771 1.00 89.69 120 PRO A C 1
ATOM 897 O O . PRO A 1 120 ? -6.545 -15.831 12.973 1.00 89.69 120 PRO A O 1
ATOM 900 N N . ARG A 1 121 ? -7.939 -15.831 14.739 1.00 84.44 121 ARG A N 1
ATOM 901 C CA . ARG A 1 121 ? -7.819 -14.395 15.006 1.00 84.44 121 ARG A CA 1
ATOM 902 C C . ARG A 1 121 ? -6.555 -14.140 15.825 1.00 84.44 121 ARG A C 1
ATOM 904 O O . ARG A 1 121 ? -6.458 -14.574 16.970 1.00 84.44 121 ARG A O 1
ATOM 911 N N . ALA A 1 122 ? -5.610 -13.404 15.252 1.00 82.44 122 ALA A N 1
ATOM 912 C CA . ALA A 1 122 ? -4.496 -12.836 16.000 1.00 82.44 122 ALA A CA 1
ATOM 913 C C . ALA A 1 122 ? -4.914 -11.446 16.520 1.00 82.44 122 ALA A C 1
ATOM 915 O O . ALA A 1 122 ? -5.224 -10.571 15.703 1.00 82.44 122 ALA A O 1
ATOM 916 N N . PRO A 1 123 ? -4.972 -11.223 17.849 1.00 84.94 123 PRO A N 1
ATOM 917 C CA . PRO A 1 123 ? -5.307 -9.915 18.404 1.00 84.94 123 PRO A CA 1
ATOM 918 C C . PRO A 1 123 ? -4.393 -8.826 17.834 1.00 84.94 123 PRO A C 1
ATOM 920 O O . PRO A 1 123 ? -3.181 -8.996 17.797 1.00 84.94 123 PRO A O 1
ATOM 923 N N . GLY A 1 124 ? -4.974 -7.723 17.358 1.00 89.88 124 GLY A N 1
ATOM 924 C CA . GLY A 1 124 ? -4.219 -6.586 16.813 1.00 89.88 124 GLY A CA 1
ATOM 925 C C . GLY A 1 124 ? -3.677 -6.760 15.388 1.00 89.88 124 GLY A C 1
ATOM 926 O O . GLY A 1 124 ? -3.227 -5.779 14.798 1.00 89.88 124 GLY A O 1
ATOM 927 N N . LYS A 1 125 ? -3.772 -7.954 14.782 1.00 96.56 125 LYS A N 1
ATOM 928 C CA . LYS A 1 125 ? -3.291 -8.181 13.411 1.00 96.56 125 LYS A CA 1
ATOM 929 C C . LYS A 1 125 ? -4.088 -7.351 12.408 1.00 96.56 125 LYS A C 1
ATOM 931 O O . LYS A 1 125 ? -5.277 -7.590 12.189 1.00 96.56 125 LYS A O 1
ATOM 936 N N . THR A 1 126 ? -3.408 -6.385 11.803 1.00 97.19 126 THR A N 1
ATOM 937 C CA . THR A 1 126 ? -4.012 -5.335 10.973 1.00 97.19 126 THR A CA 1
ATOM 938 C C . THR A 1 126 ? -4.095 -5.755 9.504 1.00 97.19 126 THR A C 1
ATOM 940 O O . THR A 1 126 ? -3.170 -6.379 8.973 1.00 97.19 126 THR A O 1
ATOM 943 N N . PHE A 1 127 ? -5.172 -5.368 8.816 1.00 98.44 127 PHE A N 1
ATOM 944 C CA . PHE A 1 127 ? -5.194 -5.335 7.352 1.00 98.44 127 PHE A CA 1
ATOM 945 C C . PHE A 1 127 ? -4.787 -3.952 6.846 1.00 98.44 127 PHE A C 1
ATOM 947 O O . PHE A 1 127 ? -5.423 -2.945 7.154 1.00 98.44 127 PHE A O 1
ATOM 954 N N . ILE A 1 128 ? -3.752 -3.913 6.012 1.00 98.88 128 ILE A N 1
ATOM 955 C CA . ILE A 1 128 ? -3.321 -2.720 5.291 1.00 98.88 128 ILE A CA 1
ATOM 956 C C . ILE A 1 128 ? -3.958 -2.762 3.896 1.00 98.88 128 ILE A C 1
ATOM 958 O O . ILE A 1 128 ? -3.631 -3.592 3.040 1.00 98.88 128 ILE A O 1
ATOM 962 N N . VAL A 1 129 ? -4.918 -1.876 3.658 1.00 98.81 129 VAL A N 1
ATOM 963 C CA . VAL A 1 129 ? -5.642 -1.775 2.392 1.00 98.81 129 VAL A CA 1
ATOM 964 C C . VAL A 1 129 ? -4.830 -0.912 1.425 1.00 98.81 129 VAL A C 1
ATOM 966 O O . VAL A 1 129 ? -4.778 0.309 1.569 1.00 98.81 129 VAL A O 1
ATOM 969 N N . SER A 1 130 ? -4.163 -1.545 0.457 1.00 98.69 130 SER A N 1
ATOM 970 C CA . SER A 1 130 ? -3.335 -0.850 -0.531 1.00 98.69 130 SER A CA 1
ATOM 971 C C . SER A 1 130 ? -4.222 -0.313 -1.652 1.00 98.69 130 SER A C 1
ATOM 973 O O . SER A 1 130 ? -5.009 -1.053 -2.253 1.00 98.69 130 SER A O 1
ATOM 975 N N . VAL A 1 131 ? -4.118 0.982 -1.938 1.00 98.19 131 VAL A N 1
ATOM 976 C CA . VAL A 1 131 ? -4.977 1.676 -2.907 1.00 98.19 131 VAL A CA 1
ATOM 977 C C . VAL A 1 131 ? -4.183 2.615 -3.800 1.00 98.19 131 VAL A C 1
ATOM 979 O O . VAL A 1 131 ? -3.119 3.111 -3.430 1.00 98.19 131 VAL A O 1
ATOM 982 N N . THR A 1 132 ? -4.723 2.872 -4.987 1.00 95.81 132 THR A N 1
ATOM 983 C CA . THR A 1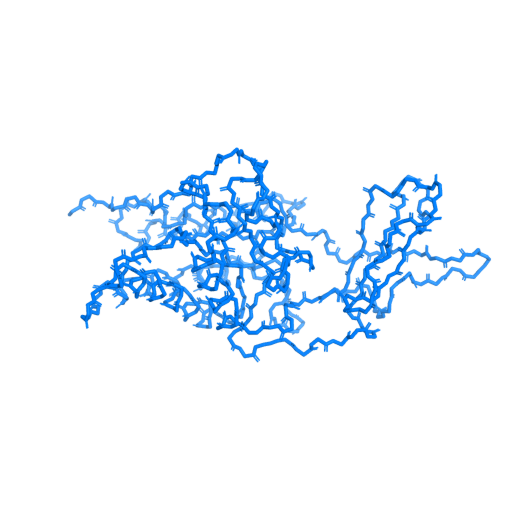 132 ? -4.227 3.904 -5.899 1.00 95.81 132 THR A CA 1
ATOM 984 C C . THR A 1 132 ? -5.374 4.504 -6.725 1.00 95.81 132 THR A C 1
ATOM 986 O O . THR A 1 132 ? -6.520 4.060 -6.622 1.00 95.81 132 THR A O 1
ATOM 989 N N . GLY A 1 133 ? -5.077 5.530 -7.519 1.00 94.00 133 GLY A N 1
ATOM 990 C CA . GLY A 1 133 ? -6.020 6.304 -8.329 1.00 94.00 133 GLY A CA 1
ATOM 991 C C . GLY A 1 133 ? -5.585 7.765 -8.404 1.00 94.00 133 GLY A C 1
ATOM 992 O O . GLY A 1 133 ? -4.432 8.071 -8.102 1.00 94.00 133 GLY A O 1
ATOM 993 N N . SER A 1 134 ? -6.496 8.670 -8.766 1.00 93.69 134 SER A N 1
ATOM 994 C CA . SER A 1 134 ? -6.278 10.111 -8.567 1.00 93.69 134 SER A CA 1
ATOM 995 C C . SER A 1 134 ? -6.223 10.476 -7.074 1.00 93.69 134 SER A C 1
ATOM 997 O O . SER A 1 134 ? -6.598 9.677 -6.211 1.00 93.69 134 SER A O 1
ATOM 999 N N . ALA A 1 135 ? -5.803 11.702 -6.746 1.00 95.19 135 ALA A N 1
ATOM 1000 C CA . ALA A 1 135 ? -5.804 12.188 -5.364 1.00 95.19 135 ALA A CA 1
ATOM 1001 C C . ALA A 1 135 ? -7.213 12.134 -4.736 1.00 95.19 135 ALA A C 1
ATOM 1003 O O . ALA A 1 135 ? -7.375 11.715 -3.589 1.00 95.19 135 ALA A O 1
ATOM 1004 N N . GLU A 1 136 ? -8.250 12.476 -5.505 1.00 96.06 136 GLU A N 1
ATOM 1005 C CA . GLU A 1 136 ? -9.653 12.415 -5.083 1.00 96.06 136 GLU A CA 1
ATOM 1006 C C . GLU A 1 136 ? -10.134 10.974 -4.885 1.00 96.06 136 GLU A C 1
ATOM 1008 O O . GLU A 1 136 ? -10.866 10.683 -3.934 1.00 96.06 136 GLU A O 1
ATOM 1013 N N . GLU A 1 137 ? -9.734 10.059 -5.771 1.00 97.06 137 GLU A N 1
ATOM 1014 C CA . GLU A 1 137 ? -10.076 8.641 -5.653 1.00 97.06 137 GLU A CA 1
ATOM 1015 C C . GLU A 1 137 ? -9.412 8.019 -4.427 1.00 97.06 137 GLU A C 1
ATOM 1017 O O . GLU A 1 137 ? -10.087 7.351 -3.650 1.00 97.06 137 GLU A O 1
ATOM 1022 N N . VAL A 1 138 ? -8.134 8.305 -4.187 1.00 97.31 138 VAL A N 1
ATOM 1023 C CA . VAL A 1 138 ? -7.408 7.850 -2.997 1.00 97.31 138 VAL A CA 1
ATOM 1024 C C . VAL A 1 138 ? -8.024 8.411 -1.709 1.00 97.31 138 VAL A C 1
ATOM 1026 O O . VAL A 1 138 ? -8.254 7.668 -0.752 1.00 97.31 138 VAL A O 1
ATOM 1029 N N . ALA A 1 139 ? -8.383 9.693 -1.689 1.00 98.19 139 ALA A N 1
ATOM 1030 C CA . ALA A 1 139 ? -9.099 10.310 -0.574 1.00 98.19 139 ALA A CA 1
ATOM 1031 C C . ALA A 1 139 ? -10.476 9.661 -0.329 1.00 98.19 139 ALA A C 1
ATOM 1033 O O . ALA A 1 139 ? -10.925 9.503 0.811 1.00 98.19 139 ALA A O 1
ATOM 1034 N N . ARG A 1 140 ? -11.167 9.240 -1.395 1.00 98.25 140 ARG A N 1
ATOM 1035 C CA . ARG A 1 140 ? -12.408 8.465 -1.289 1.00 98.25 140 ARG A CA 1
ATOM 1036 C C . ARG A 1 140 ? -12.153 7.043 -0.785 1.00 98.25 140 ARG A C 1
ATOM 1038 O O . ARG A 1 140 ? -12.932 6.585 0.047 1.00 98.25 140 ARG A O 1
ATOM 1045 N N . CYS A 1 141 ? -11.087 6.375 -1.224 1.00 98.56 141 CYS A N 1
ATOM 1046 C CA . CYS A 1 141 ? -10.671 5.077 -0.692 1.00 98.56 141 CYS A CA 1
ATOM 1047 C C . CYS A 1 141 ? -10.463 5.145 0.823 1.00 98.56 141 CYS A C 1
ATOM 1049 O O . CYS A 1 141 ? -11.032 4.325 1.537 1.00 98.56 141 CYS A O 1
ATOM 1051 N N . TYR A 1 142 ? -9.740 6.157 1.317 1.00 98.69 142 TYR A N 1
ATOM 1052 C CA . TYR A 1 142 ? -9.531 6.363 2.753 1.00 98.69 142 TYR A CA 1
ATOM 1053 C C . TYR A 1 142 ? -10.856 6.400 3.528 1.00 98.69 142 TYR A C 1
ATOM 1055 O O . TYR A 1 142 ? -11.037 5.653 4.488 1.00 98.69 142 TYR A O 1
ATOM 1063 N N . ARG A 1 143 ? -11.828 7.201 3.065 1.00 98.44 143 ARG A N 1
ATOM 1064 C CA . ARG A 1 143 ? -13.151 7.293 3.709 1.00 98.44 143 ARG A CA 1
ATOM 1065 C C . ARG A 1 143 ? -13.932 5.984 3.673 1.00 98.44 143 ARG A C 1
ATOM 1067 O O . ARG A 1 143 ? -14.633 5.690 4.632 1.00 98.44 143 ARG A O 1
ATOM 1074 N N . LEU A 1 144 ? -13.830 5.210 2.592 1.00 98.44 144 LEU A N 1
ATOM 1075 C CA . LEU A 1 144 ? -14.498 3.908 2.491 1.00 98.44 144 LEU A CA 1
ATOM 1076 C C . LEU A 1 144 ? -13.923 2.900 3.494 1.00 98.44 144 LEU A C 1
ATOM 1078 O O . LEU A 1 144 ? -14.688 2.187 4.133 1.00 98.44 144 LEU A O 1
ATOM 1082 N N . VAL A 1 145 ? -12.599 2.875 3.671 1.00 98.50 145 VAL A N 1
ATOM 1083 C CA . VAL A 1 145 ? -11.944 2.001 4.658 1.00 98.50 145 VAL A CA 1
ATOM 1084 C C . VAL A 1 145 ? -12.297 2.439 6.085 1.00 98.50 145 VAL A C 1
ATOM 1086 O O . VAL A 1 145 ? -12.689 1.604 6.895 1.00 98.50 145 VAL A O 1
ATOM 1089 N N . ALA A 1 146 ? -12.259 3.743 6.381 1.00 98.06 146 ALA A N 1
ATOM 1090 C CA . ALA A 1 146 ? -12.653 4.267 7.693 1.00 98.06 146 ALA A CA 1
ATOM 1091 C C . ALA A 1 146 ? -14.133 3.988 8.018 1.00 98.06 146 ALA A C 1
ATOM 1093 O O . ALA A 1 146 ? -14.476 3.671 9.156 1.00 98.06 146 ALA A O 1
ATOM 1094 N N . ALA A 1 147 ? -15.015 4.058 7.015 1.00 97.31 147 ALA A N 1
ATOM 1095 C CA . ALA A 1 147 ? -16.423 3.703 7.163 1.00 97.31 147 ALA A CA 1
ATOM 1096 C C . ALA A 1 147 ? -16.639 2.204 7.423 1.00 97.31 147 ALA A C 1
ATOM 1098 O O . ALA A 1 147 ? -17.534 1.859 8.193 1.00 97.31 147 ALA A O 1
ATOM 1099 N N . GLU A 1 148 ? -15.831 1.319 6.827 1.00 97.06 148 GLU A N 1
ATOM 1100 C CA . GLU A 1 148 ? -15.879 -0.118 7.137 1.00 97.06 148 GLU A CA 1
ATOM 1101 C C . GLU A 1 148 ? -15.486 -0.381 8.596 1.00 97.06 148 GLU A C 1
ATOM 1103 O O . GLU A 1 148 ? -16.154 -1.168 9.270 1.00 97.06 148 GLU A O 1
ATOM 1108 N N . GLU A 1 149 ? -14.465 0.312 9.111 1.00 94.94 149 GLU A N 1
ATOM 1109 C CA . GLU A 1 149 ? -14.061 0.187 10.515 1.00 94.94 149 GLU A CA 1
ATOM 1110 C C . GLU A 1 149 ? -15.150 0.693 11.474 1.00 94.94 149 GLU A C 1
ATOM 1112 O O . GLU A 1 149 ? -15.467 0.031 12.465 1.00 94.94 149 GLU A O 1
ATOM 1117 N N . GLU A 1 150 ? -15.794 1.818 11.158 1.00 95.31 150 GLU A N 1
ATOM 1118 C CA . GLU A 1 150 ? -16.929 2.318 11.943 1.00 95.31 150 GLU A CA 1
ATOM 1119 C C . GLU A 1 150 ? -18.129 1.360 11.913 1.00 95.31 150 GLU A C 1
ATOM 1121 O O . GLU A 1 150 ? -18.768 1.100 12.933 1.00 95.31 150 GLU A O 1
ATOM 1126 N N . GLU A 1 151 ? -18.442 0.785 10.752 1.00 94.12 151 GLU A N 1
ATOM 1127 C CA . GLU A 1 151 ? -19.510 -0.207 10.622 1.00 94.12 151 GLU A CA 1
ATOM 1128 C C . GLU A 1 151 ? -19.205 -1.482 11.427 1.00 94.12 151 GLU A C 1
ATOM 1130 O O . GLU A 1 151 ? -20.107 -2.062 12.034 1.00 94.12 151 GLU A O 1
ATOM 1135 N N . ALA A 1 152 ? -17.947 -1.929 11.469 1.00 92.06 152 ALA A N 1
ATOM 1136 C CA . ALA A 1 152 ? -17.527 -3.056 12.303 1.00 92.06 152 ALA A CA 1
ATOM 1137 C C . ALA A 1 152 ? -17.691 -2.746 13.806 1.00 92.06 152 ALA A C 1
ATOM 1139 O O . ALA A 1 152 ? -18.258 -3.547 14.557 1.00 92.06 152 ALA A O 1
ATOM 1140 N N . ARG A 1 153 ? -17.302 -1.539 14.242 1.00 91.62 153 ARG A N 1
ATOM 1141 C CA . ARG A 1 153 ? -17.508 -1.066 15.624 1.00 91.62 153 ARG A CA 1
ATOM 1142 C C . ARG A 1 153 ? -18.987 -1.017 16.003 1.00 91.62 153 ARG A C 1
ATOM 1144 O O . ARG A 1 153 ? -19.354 -1.522 17.065 1.00 91.62 153 ARG A O 1
ATOM 1151 N N . ARG A 1 154 ? -19.854 -0.486 15.132 1.00 92.06 154 ARG A N 1
ATOM 1152 C CA . ARG A 1 154 ? -21.312 -0.442 15.365 1.00 92.06 154 ARG A CA 1
ATOM 1153 C C . ARG A 1 154 ? -21.936 -1.827 15.494 1.00 92.06 154 ARG A C 1
ATOM 1155 O O . ARG A 1 154 ? -22.819 -2.015 16.329 1.00 92.06 154 ARG A O 1
ATOM 1162 N N . ARG A 1 155 ? -21.438 -2.809 14.738 1.00 91.25 155 ARG A N 1
ATOM 1163 C CA . ARG A 1 155 ? -21.847 -4.219 14.850 1.00 91.25 155 ARG A CA 1
ATOM 1164 C C . ARG A 1 155 ? -21.350 -4.914 16.125 1.00 91.25 155 ARG A C 1
ATOM 1166 O O . ARG A 1 155 ? -21.742 -6.050 16.363 1.00 91.25 155 ARG A O 1
ATOM 1173 N N . ARG A 1 156 ? -20.529 -4.250 16.955 1.00 87.88 156 ARG A N 1
ATOM 1174 C CA . ARG A 1 156 ? -19.846 -4.831 18.131 1.00 87.88 156 ARG A CA 1
ATOM 1175 C C . ARG A 1 156 ? -19.001 -6.069 17.798 1.00 87.88 156 ARG A C 1
ATOM 1177 O O . ARG A 1 156 ? -18.712 -6.872 18.678 1.00 87.88 156 ARG A O 1
ATOM 1184 N N . ASP A 1 157 ? -18.571 -6.178 16.546 1.00 83.56 157 ASP A N 1
ATOM 1185 C CA . ASP A 1 157 ? -17.596 -7.153 16.064 1.00 83.56 157 ASP A CA 1
ATOM 1186 C C . ASP A 1 157 ? -16.570 -6.364 15.244 1.00 83.56 157 ASP A C 1
ATOM 1188 O O . ASP A 1 157 ? -16.710 -6.245 14.026 1.00 83.56 157 ASP A O 1
ATOM 1192 N N . PRO A 1 158 ? -15.593 -5.722 15.914 1.00 78.31 158 PRO A N 1
ATOM 1193 C CA . PRO A 1 158 ? -14.712 -4.742 15.283 1.00 78.31 158 PRO A CA 1
ATOM 1194 C C . PRO A 1 158 ? -13.802 -5.345 14.206 1.00 78.31 158 PRO A C 1
ATOM 1196 O O . PRO A 1 158 ? -13.158 -4.592 13.484 1.00 78.31 158 PRO A O 1
ATOM 1199 N N . GLY A 1 159 ? -13.768 -6.676 14.066 1.00 87.50 159 GLY A N 1
ATOM 1200 C CA . GLY A 1 159 ? -12.896 -7.350 13.118 1.00 87.50 159 GLY A CA 1
ATOM 1201 C C . GLY A 1 159 ? -11.414 -7.015 13.352 1.00 87.50 159 GLY A C 1
ATOM 1202 O O . GLY A 1 159 ? -11.035 -6.562 14.436 1.00 87.50 159 GLY A O 1
ATOM 1203 N N . PRO A 1 160 ? -10.552 -7.277 12.360 1.00 93.25 160 PRO A N 1
ATOM 1204 C CA . PRO A 1 160 ? -9.175 -6.799 12.376 1.00 93.25 160 PRO A CA 1
ATOM 1205 C C . PRO A 1 160 ? -9.120 -5.266 12.210 1.00 93.25 160 PRO A C 1
ATOM 1207 O O . PRO A 1 160 ? -9.900 -4.727 11.421 1.00 93.25 160 PRO A O 1
ATOM 1210 N N . PRO A 1 161 ? -8.177 -4.565 12.873 1.00 96.06 161 PRO A N 1
ATOM 1211 C CA . PRO A 1 161 ? -7.923 -3.149 12.605 1.00 96.06 161 PRO A CA 1
ATOM 1212 C C . PRO A 1 161 ? -7.587 -2.908 11.130 1.00 96.06 161 PRO A C 1
ATOM 1214 O O . PRO A 1 161 ? -7.005 -3.782 10.472 1.00 96.06 161 PRO A O 1
ATOM 1217 N N . LEU A 1 162 ? -7.921 -1.720 10.618 1.00 97.81 162 LEU A N 1
ATOM 1218 C CA . LEU A 1 162 ? -7.660 -1.341 9.233 1.00 97.81 162 LEU A CA 1
ATOM 1219 C C . LEU A 1 162 ? -6.662 -0.184 9.156 1.00 97.81 162 LEU A C 1
ATOM 1221 O O . LEU A 1 162 ? -6.695 0.761 9.938 1.00 97.81 162 LEU A O 1
ATOM 1225 N N . ALA A 1 163 ? -5.792 -0.242 8.158 1.00 98.62 163 ALA A N 1
ATOM 1226 C CA . ALA A 1 163 ? -4.917 0.850 7.756 1.00 98.62 163 ALA A CA 1
ATOM 1227 C C . ALA A 1 163 ? -4.971 1.018 6.235 1.00 98.62 163 ALA A C 1
ATOM 1229 O O . ALA A 1 163 ? -5.409 0.116 5.519 1.00 98.62 163 ALA A O 1
ATOM 1230 N N . VAL A 1 164 ? -4.510 2.156 5.721 1.00 98.81 164 VAL A N 1
ATOM 1231 C CA . VAL A 1 164 ? -4.477 2.430 4.276 1.00 98.81 164 VAL A CA 1
ATOM 1232 C C . VAL A 1 164 ? -3.044 2.649 3.811 1.00 98.81 164 VAL A C 1
ATOM 1234 O O . VAL A 1 164 ? -2.322 3.476 4.356 1.00 98.81 164 VAL A O 1
ATOM 1237 N N . GLU A 1 165 ? -2.632 1.954 2.759 1.00 98.81 165 GLU A N 1
ATOM 1238 C CA . GLU A 1 165 ? -1.378 2.237 2.062 1.00 98.81 165 GLU A CA 1
ATOM 1239 C C . GLU A 1 165 ? -1.677 2.929 0.729 1.00 98.81 165 GLU A C 1
ATOM 1241 O O . GLU A 1 165 ? -2.370 2.380 -0.128 1.00 98.81 165 GLU A O 1
ATOM 1246 N N . LEU A 1 166 ? -1.136 4.133 0.537 1.00 97.69 166 LEU A N 1
ATOM 1247 C CA . LEU A 1 166 ? -1.209 4.858 -0.726 1.00 97.69 166 LEU A CA 1
ATOM 1248 C C . LEU A 1 166 ? -0.068 4.393 -1.626 1.00 97.69 166 LEU A C 1
ATOM 1250 O O . LEU A 1 166 ? 1.094 4.750 -1.409 1.00 97.69 166 LEU A O 1
ATOM 1254 N N . ASN A 1 167 ? -0.382 3.596 -2.644 1.00 95.88 167 ASN A N 1
ATOM 1255 C CA . ASN A 1 167 ? 0.616 3.148 -3.601 1.00 95.88 167 ASN A CA 1
ATOM 1256 C C . ASN A 1 167 ? 0.845 4.210 -4.685 1.00 95.88 167 ASN A C 1
ATOM 1258 O O . ASN A 1 167 ? 0.164 4.235 -5.705 1.00 95.88 167 ASN A O 1
ATOM 1262 N N . LEU A 1 168 ? 1.836 5.075 -4.459 1.00 89.12 168 LEU A N 1
ATOM 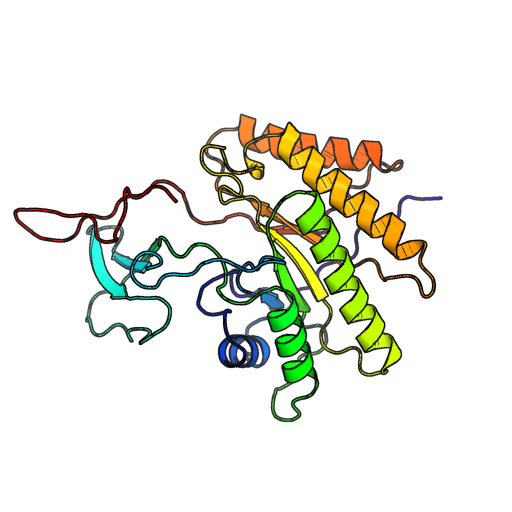1263 C CA . LEU A 1 168 ? 2.178 6.208 -5.333 1.00 89.12 168 LEU A CA 1
ATOM 1264 C C . LEU A 1 168 ? 3.443 5.959 -6.171 1.00 89.12 168 LEU A C 1
ATOM 1266 O O . LEU A 1 168 ? 4.061 6.892 -6.686 1.00 89.12 168 LEU A O 1
ATOM 1270 N N . SER A 1 169 ? 3.856 4.697 -6.263 1.00 81.88 169 SER A N 1
ATOM 1271 C CA . SER A 1 169 ? 5.128 4.280 -6.864 1.00 81.88 169 SER A CA 1
ATOM 1272 C C . SER A 1 169 ? 5.014 3.770 -8.303 1.00 81.88 169 SER A C 1
ATOM 1274 O O . SER A 1 169 ? 6.023 3.681 -8.996 1.00 81.88 169 SER A O 1
ATOM 1276 N N . CYS A 1 170 ? 3.800 3.483 -8.768 1.00 73.50 170 CYS A N 1
ATOM 1277 C CA . CYS A 1 170 ? 3.504 3.150 -10.158 1.00 73.50 170 CYS A CA 1
ATOM 1278 C C . CYS A 1 170 ? 2.910 4.381 -10.870 1.00 73.50 170 CYS A C 1
ATOM 1280 O O . CYS A 1 170 ? 2.338 5.254 -10.207 1.00 73.50 170 CYS A O 1
ATOM 1282 N N . PRO A 1 171 ? 3.040 4.501 -12.203 1.00 62.88 171 PRO A N 1
ATOM 1283 C CA . PRO A 1 171 ? 2.371 5.569 -12.928 1.00 62.88 171 PRO A CA 1
ATOM 1284 C C . PRO A 1 171 ? 0.852 5.381 -12.811 1.00 62.88 171 PRO A C 1
ATOM 1286 O O . PRO A 1 171 ? 0.278 4.395 -13.268 1.00 62.88 171 PRO A O 1
ATOM 1289 N N . ASN A 1 172 ? 0.185 6.342 -12.174 1.00 57.03 172 ASN A N 1
ATOM 1290 C CA . ASN A 1 172 ? -1.282 6.386 -12.120 1.00 57.03 172 ASN A CA 1
ATOM 1291 C C . ASN A 1 172 ? -1.876 7.010 -13.390 1.00 57.03 172 ASN A C 1
ATOM 1293 O O . ASN A 1 172 ? -3.060 6.848 -13.672 1.00 57.03 172 ASN A O 1
ATOM 1297 N N . ILE A 1 173 ? -1.047 7.735 -14.147 1.00 58.75 173 ILE A N 1
ATOM 1298 C CA . ILE A 1 173 ? -1.414 8.451 -15.365 1.00 58.75 173 ILE A CA 1
ATOM 1299 C C . ILE A 1 173 ? -0.436 8.020 -16.466 1.00 58.75 173 ILE A C 1
ATOM 1301 O O . ILE A 1 173 ? 0.775 8.184 -16.282 1.00 58.75 173 ILE A O 1
ATOM 1305 N N . PRO A 1 174 ? -0.921 7.499 -17.609 1.00 63.91 174 PRO A N 1
ATOM 1306 C CA . PRO A 1 174 ? -0.067 7.169 -18.744 1.00 63.91 174 PRO A CA 1
ATOM 1307 C C . PRO A 1 174 ? 0.821 8.353 -19.147 1.00 63.91 174 PRO A C 1
ATOM 1309 O O . PRO A 1 174 ? 0.340 9.470 -19.324 1.00 63.91 174 PRO A O 1
ATOM 1312 N N . GLY A 1 175 ? 2.126 8.111 -19.281 1.00 61.97 175 GLY A N 1
ATOM 1313 C CA . GLY A 1 175 ? 3.101 9.130 -19.687 1.00 61.97 175 GLY A CA 1
ATOM 1314 C C . GLY A 1 175 ? 3.528 10.116 -18.595 1.00 61.97 175 GLY A C 1
ATOM 1315 O O . GLY A 1 175 ? 4.336 10.995 -18.880 1.00 61.97 175 GLY A O 1
ATOM 1316 N N . SER A 1 176 ? 3.036 9.977 -17.359 1.00 62.00 176 SER A N 1
ATOM 1317 C CA . SER A 1 176 ? 3.526 10.751 -16.210 1.00 62.00 176 SER A CA 1
ATOM 1318 C C . SER A 1 176 ? 4.463 9.908 -15.341 1.00 62.00 176 SER A C 1
ATOM 1320 O O . SER A 1 176 ? 4.229 8.705 -15.195 1.00 62.00 176 SER A O 1
ATOM 1322 N N . PRO A 1 177 ? 5.501 10.505 -14.727 1.00 71.06 177 PRO A N 1
ATOM 1323 C CA . PRO A 1 177 ? 6.280 9.801 -13.716 1.00 71.06 177 PRO A CA 1
ATOM 1324 C C . PRO A 1 177 ? 5.381 9.424 -12.522 1.00 71.06 177 PRO A C 1
ATOM 1326 O O . PRO A 1 177 ? 4.382 10.104 -12.263 1.00 71.06 177 PRO A O 1
ATOM 1329 N N . PRO A 1 178 ? 5.716 8.357 -11.773 1.00 78.06 178 PRO A N 1
ATOM 1330 C CA . PRO A 1 178 ? 5.019 8.028 -10.534 1.00 78.06 178 PRO A CA 1
ATOM 1331 C C . PRO A 1 178 ? 4.895 9.238 -9.591 1.00 78.06 178 PRO A C 1
ATOM 1333 O O . PRO A 1 178 ? 5.889 9.947 -9.404 1.00 78.06 178 PRO A O 1
ATOM 1336 N N . PRO A 1 179 ? 3.729 9.472 -8.952 1.00 78.62 179 PRO A N 1
ATOM 1337 C CA . PRO A 1 179 ? 3.513 10.657 -8.117 1.00 78.62 179 PRO A CA 1
ATOM 1338 C C . PRO A 1 179 ? 4.539 10.838 -6.994 1.00 78.62 179 PRO A C 1
ATOM 1340 O O . PRO A 1 179 ? 4.881 11.961 -6.655 1.00 78.62 179 PRO A O 1
ATOM 1343 N N . ALA A 1 180 ? 5.079 9.754 -6.434 1.00 81.38 180 ALA A N 1
ATOM 1344 C CA . ALA A 1 180 ? 6.094 9.830 -5.382 1.00 81.38 180 ALA A CA 1
ATOM 1345 C C . ALA A 1 180 ? 7.503 10.238 -5.870 1.00 81.38 180 ALA A C 1
ATOM 1347 O O . ALA A 1 180 ? 8.409 10.346 -5.042 1.00 81.38 180 ALA A O 1
ATOM 1348 N N . TYR A 1 181 ? 7.705 10.465 -7.174 1.00 80.50 181 TYR A N 1
ATOM 1349 C CA . TYR A 1 181 ? 8.894 11.138 -7.716 1.00 80.50 181 TYR A CA 1
ATOM 1350 C C . TYR A 1 181 ? 8.692 12.646 -7.929 1.00 80.50 181 TYR A C 1
ATOM 1352 O O . TYR A 1 181 ? 9.668 13.344 -8.200 1.00 80.50 181 TYR A O 1
ATOM 1360 N N . ASP A 1 182 ? 7.462 13.152 -7.804 1.00 85.06 182 ASP A N 1
ATOM 1361 C CA . ASP A 1 182 ? 7.122 14.557 -8.018 1.00 85.06 182 ASP A CA 1
ATOM 1362 C C . ASP A 1 182 ? 6.580 15.191 -6.728 1.00 85.06 182 ASP A C 1
ATOM 1364 O O . ASP A 1 182 ? 5.569 14.769 -6.164 1.00 85.06 182 ASP A O 1
ATOM 1368 N N . ALA A 1 183 ? 7.259 16.230 -6.240 1.00 86.31 183 ALA A N 1
ATOM 1369 C CA . ALA A 1 183 ? 6.914 16.850 -4.963 1.00 86.31 183 ALA A CA 1
ATOM 1370 C C . ALA A 1 183 ? 5.512 17.483 -4.972 1.00 86.31 183 ALA A C 1
ATOM 1372 O O . ALA A 1 183 ? 4.813 17.437 -3.958 1.00 86.31 183 ALA A O 1
ATOM 1373 N N . ALA A 1 184 ? 5.091 18.081 -6.091 1.00 88.19 184 ALA A N 1
ATOM 1374 C CA . ALA A 1 184 ? 3.795 18.747 -6.192 1.00 88.19 184 ALA A CA 1
ATOM 1375 C C . ALA A 1 184 ? 2.648 17.728 -6.208 1.00 88.19 184 ALA A C 1
ATOM 1377 O O . ALA A 1 184 ? 1.655 17.903 -5.496 1.00 88.19 184 ALA A O 1
ATOM 1378 N N . ALA A 1 185 ? 2.814 16.636 -6.953 1.00 89.38 185 ALA A N 1
ATOM 1379 C CA . ALA A 1 185 ? 1.896 15.513 -6.962 1.00 89.38 185 ALA A CA 1
ATOM 1380 C C . ALA A 1 185 ? 1.799 14.899 -5.565 1.00 89.38 185 ALA A C 1
ATOM 1382 O O . ALA A 1 185 ? 0.705 14.798 -5.026 1.00 89.38 185 ALA A O 1
ATOM 1383 N N . LEU A 1 186 ? 2.913 14.573 -4.910 1.00 91.69 186 LEU A N 1
ATOM 1384 C CA . LEU A 1 186 ? 2.867 13.997 -3.565 1.00 91.69 186 LEU A CA 1
ATOM 1385 C C . LEU A 1 186 ? 2.098 14.886 -2.564 1.00 91.69 186 LEU A C 1
ATOM 1387 O O . LEU A 1 186 ? 1.273 14.384 -1.796 1.00 91.69 186 LEU A O 1
ATOM 1391 N N . ARG A 1 187 ? 2.300 16.209 -2.613 1.00 92.56 187 ARG A N 1
ATOM 1392 C CA . ARG A 1 187 ? 1.555 17.168 -1.778 1.00 92.56 187 ARG A CA 1
ATOM 1393 C C . ARG A 1 187 ? 0.051 17.129 -2.037 1.00 92.56 187 ARG A C 1
ATOM 1395 O O . ARG A 1 187 ? -0.713 17.226 -1.079 1.00 92.56 187 ARG A O 1
ATOM 1402 N N . SER A 1 188 ? -0.387 16.980 -3.289 1.00 94.12 188 SER A N 1
ATOM 1403 C CA . SER A 1 188 ? -1.818 16.950 -3.614 1.00 94.12 188 SER A CA 1
ATOM 1404 C C . SER A 1 188 ? -2.512 15.708 -3.048 1.00 94.12 188 SER A C 1
ATOM 1406 O O . SER A 1 188 ? -3.591 15.830 -2.470 1.00 94.12 188 SER A O 1
ATOM 1408 N N . TYR A 1 189 ? -1.867 14.536 -3.105 1.00 95.38 189 TYR A N 1
ATOM 1409 C CA . TYR A 1 189 ? -2.394 13.310 -2.489 1.00 95.38 189 TYR A CA 1
ATOM 1410 C C . TYR A 1 189 ? -2.460 13.425 -0.963 1.00 95.38 189 TYR A C 1
ATOM 1412 O O . TYR A 1 189 ? -3.481 13.074 -0.368 1.00 95.38 189 TYR A O 1
ATOM 1420 N N . LEU A 1 190 ? -1.407 13.952 -0.326 1.00 95.00 190 LEU A N 1
ATOM 1421 C CA . LEU A 1 190 ? -1.384 14.170 1.124 1.00 95.00 190 LEU A CA 1
ATOM 1422 C C . LEU A 1 190 ? -2.494 15.132 1.565 1.00 95.00 190 LEU A C 1
ATOM 1424 O O . LEU A 1 190 ? -3.259 14.812 2.473 1.00 95.00 190 LEU A O 1
ATOM 1428 N N . ALA A 1 191 ? -2.631 16.276 0.889 1.00 94.12 191 ALA A N 1
ATOM 1429 C CA . ALA A 1 191 ? -3.679 17.250 1.179 1.00 94.12 191 ALA A CA 1
ATOM 1430 C C . ALA A 1 191 ? -5.085 16.648 1.019 1.00 94.12 191 ALA A C 1
ATOM 1432 O O . ALA A 1 191 ? -5.944 16.859 1.875 1.00 94.12 191 ALA A O 1
ATOM 1433 N N . ALA A 1 192 ? -5.310 15.857 -0.035 1.00 96.44 192 ALA A N 1
ATOM 1434 C CA . ALA A 1 192 ? -6.599 15.223 -0.292 1.00 96.44 192 ALA A CA 1
ATOM 1435 C C . ALA A 1 192 ? -6.988 14.216 0.806 1.00 96.44 192 ALA A C 1
ATOM 1437 O O . ALA A 1 192 ? -8.129 14.227 1.270 1.00 96.44 192 ALA A O 1
ATOM 1438 N N . VAL A 1 193 ? -6.053 13.373 1.261 1.00 96.75 193 VAL A N 1
ATOM 1439 C CA . VAL A 1 193 ? -6.321 12.386 2.325 1.00 96.75 193 VAL A CA 1
ATOM 1440 C C . VAL A 1 193 ? -6.530 13.065 3.677 1.00 96.75 193 VAL A C 1
ATOM 1442 O O . VAL A 1 193 ? -7.464 12.707 4.392 1.00 96.75 193 VAL A O 1
ATOM 1445 N N . VAL A 1 194 ? -5.736 14.088 4.008 1.00 94.25 194 VAL A N 1
ATOM 1446 C CA . VAL A 1 194 ? -5.911 14.871 5.244 1.00 94.25 194 VAL A CA 1
ATOM 1447 C C . VAL A 1 194 ? -7.273 15.563 5.270 1.00 94.25 194 VAL A C 1
ATOM 1449 O O . VAL A 1 194 ? -7.994 15.463 6.263 1.00 94.25 194 VAL A O 1
ATOM 1452 N N . ALA A 1 195 ? -7.664 16.211 4.170 1.00 94.50 195 ALA A N 1
ATOM 1453 C CA . ALA A 1 195 ? -8.978 16.834 4.053 1.00 94.50 195 ALA A CA 1
ATOM 1454 C C . ALA A 1 195 ? -10.111 15.802 4.168 1.00 94.50 195 ALA A C 1
ATOM 1456 O O . ALA A 1 195 ? -11.127 16.062 4.809 1.00 94.50 195 ALA A O 1
ATOM 1457 N N . ALA A 1 196 ? -9.935 14.612 3.587 1.00 96.56 196 ALA A N 1
ATOM 1458 C CA . ALA A 1 196 ? -10.915 13.538 3.672 1.00 96.56 196 ALA A CA 1
ATOM 1459 C C . ALA A 1 196 ? -11.044 12.939 5.078 1.00 96.56 196 ALA A C 1
ATOM 1461 O O . ALA A 1 196 ? -12.161 12.602 5.473 1.00 96.56 196 ALA A O 1
ATOM 1462 N N . ALA A 1 197 ? -9.946 12.838 5.832 1.00 94.75 197 ALA A N 1
ATOM 1463 C CA . ALA A 1 197 ? -9.968 12.434 7.235 1.00 94.75 197 ALA A CA 1
ATOM 1464 C C . ALA A 1 197 ? -10.731 13.454 8.093 1.00 94.75 197 ALA A C 1
ATOM 1466 O O . ALA A 1 197 ? -11.694 13.084 8.762 1.00 94.75 197 ALA A O 1
ATOM 1467 N N . ALA A 1 198 ? -10.400 14.744 7.968 1.00 93.44 198 ALA A N 1
ATOM 1468 C CA . ALA A 1 198 ? -11.094 15.817 8.681 1.00 93.44 198 ALA A CA 1
ATOM 1469 C C . ALA A 1 198 ? -12.592 15.885 8.326 1.00 93.44 198 ALA A C 1
ATOM 1471 O O . ALA A 1 198 ? -13.445 16.034 9.200 1.00 93.44 198 ALA A O 1
ATOM 1472 N N . ALA A 1 199 ? -12.936 15.723 7.044 1.00 95.31 199 ALA A N 1
ATOM 1473 C CA . ALA A 1 199 ? -14.329 15.663 6.608 1.00 95.31 199 ALA A CA 1
ATOM 1474 C C . ALA A 1 199 ? -15.062 14.430 7.162 1.00 95.31 199 ALA A C 1
ATOM 1476 O O . ALA A 1 199 ? -16.250 14.519 7.459 1.00 95.31 199 ALA A O 1
ATOM 1477 N N . GLY A 1 200 ? -14.370 13.294 7.305 1.00 95.81 200 GLY A N 1
ATOM 1478 C CA . GLY A 1 200 ? -14.901 12.078 7.919 1.00 95.81 200 GLY A CA 1
ATOM 1479 C C . GLY A 1 200 ? -15.228 12.260 9.401 1.00 95.81 200 GLY A C 1
ATOM 1480 O O . GLY A 1 200 ? -16.308 11.868 9.838 1.00 95.81 200 GLY A O 1
ATOM 1481 N N . GLU A 1 201 ? -14.355 12.916 10.161 1.00 93.56 201 GLU A N 1
ATOM 1482 C CA . GLU A 1 201 ? -14.589 13.237 11.578 1.00 93.56 201 GLU A CA 1
ATOM 1483 C C . GLU A 1 201 ? -15.796 14.163 11.785 1.00 93.56 201 GLU A C 1
ATOM 1485 O O . GLU A 1 201 ? -16.482 14.070 12.798 1.00 93.56 201 GLU A O 1
ATOM 1490 N N . ALA A 1 202 ? -16.092 15.031 10.814 1.00 93.81 202 ALA A N 1
ATOM 1491 C CA . ALA A 1 202 ? -17.236 15.941 10.860 1.00 93.81 202 ALA A CA 1
ATOM 1492 C C . ALA A 1 202 ? -18.587 15.280 10.506 1.00 93.81 202 ALA A C 1
ATOM 1494 O O . ALA A 1 202 ? -19.621 15.952 10.529 1.00 93.81 202 ALA A O 1
ATOM 1495 N N . THR A 1 203 ? -18.607 13.991 10.145 1.00 94.38 203 THR A N 1
ATOM 1496 C CA . THR A 1 203 ? -19.852 13.264 9.838 1.00 94.38 203 THR A CA 1
ATOM 1497 C C . THR A 1 203 ? -20.616 12.838 11.101 1.00 94.38 203 THR A C 1
ATOM 1499 O O . THR A 1 203 ? -20.119 12.940 12.220 1.00 94.38 203 THR A O 1
ATOM 1502 N N . SER A 1 204 ? -21.863 12.380 10.936 1.00 90.81 204 SER A N 1
ATOM 1503 C CA . SER A 1 204 ? -22.689 11.842 12.023 1.00 90.81 204 SER A CA 1
ATOM 1504 C C . SER A 1 204 ? -23.263 10.474 11.613 1.00 90.81 204 SER A C 1
ATOM 1506 O O . SER A 1 204 ? -24.128 10.438 10.733 1.00 90.81 204 SER A O 1
ATOM 1508 N N . PRO A 1 205 ? -22.794 9.350 12.198 1.00 90.44 205 PRO A N 1
ATOM 1509 C CA . PRO A 1 205 ? -21.715 9.257 13.192 1.00 90.44 205 PRO A CA 1
ATOM 1510 C C . PRO A 1 205 ? -20.337 9.624 12.601 1.00 90.44 205 PRO A C 1
ATOM 1512 O O . PRO A 1 205 ? -20.157 9.460 11.396 1.00 90.44 205 PRO A O 1
ATOM 1515 N N . PRO A 1 206 ? -19.380 10.109 13.417 1.00 95.44 206 PRO A N 1
ATOM 1516 C CA . PRO A 1 206 ? -18.045 10.476 12.947 1.00 95.44 206 PRO A CA 1
ATOM 1517 C C . PRO A 1 206 ? -17.253 9.242 12.507 1.00 95.44 206 PRO A C 1
ATOM 1519 O O . PRO A 1 206 ? -17.289 8.206 13.171 1.00 95.44 206 PRO A O 1
ATOM 1522 N N . LEU A 1 207 ? -16.496 9.359 11.414 1.00 96.69 207 LEU A N 1
ATOM 1523 C CA . LEU A 1 207 ? -15.585 8.298 10.986 1.00 96.69 207 LEU A CA 1
ATOM 1524 C C . LEU A 1 207 ? -14.311 8.297 11.847 1.00 96.69 207 LEU A C 1
ATOM 1526 O O . LEU A 1 207 ? -13.798 9.370 12.178 1.00 96.69 207 LEU A O 1
ATOM 1530 N N . PRO A 1 208 ? -13.755 7.119 12.181 1.00 95.12 208 PRO A N 1
ATOM 1531 C CA . PRO A 1 208 ? -12.495 7.037 12.896 1.00 95.12 208 PRO A CA 1
ATOM 1532 C C . PRO A 1 208 ? -11.329 7.500 12.023 1.00 95.12 208 PRO A C 1
ATOM 1534 O O . PRO A 1 208 ? -11.279 7.236 10.820 1.00 95.12 208 PRO A O 1
ATOM 1537 N N . ARG A 1 209 ? -10.329 8.114 12.660 1.00 94.88 209 ARG A N 1
ATOM 1538 C CA . ARG A 1 209 ? -9.005 8.260 12.054 1.00 94.88 209 ARG A CA 1
ATOM 1539 C C . ARG A 1 209 ? -8.319 6.902 12.053 1.00 94.88 209 ARG A C 1
ATOM 1541 O O . ARG A 1 209 ? -8.022 6.365 13.118 1.00 94.88 209 ARG A O 1
ATOM 1548 N N . ILE A 1 210 ? -8.037 6.389 10.865 1.00 96.94 210 ILE A N 1
ATOM 1549 C CA . ILE A 1 210 ? -7.269 5.156 10.670 1.00 96.94 210 ILE A CA 1
ATOM 1550 C C . ILE A 1 210 ? -5.838 5.482 10.217 1.00 96.94 210 ILE A C 1
ATOM 1552 O O . ILE A 1 210 ? -5.644 6.522 9.566 1.00 96.94 210 ILE A O 1
ATOM 1556 N N . PRO A 1 211 ? -4.838 4.637 10.542 1.00 98.12 211 PRO A N 1
ATOM 1557 C CA . PRO A 1 211 ? -3.473 4.827 10.072 1.00 98.12 211 PRO A CA 1
ATOM 1558 C C . PRO A 1 211 ? -3.427 4.854 8.545 1.00 98.12 211 PRO A C 1
ATOM 1560 O O . PRO A 1 211 ? -4.053 4.022 7.882 1.00 98.12 211 PRO A O 1
ATOM 1563 N N . PHE A 1 212 ? -2.650 5.772 7.975 1.00 98.25 212 PHE A N 1
ATOM 1564 C CA . PHE A 1 212 ? -2.331 5.718 6.553 1.00 98.25 212 PHE A CA 1
ATOM 1565 C C . PHE A 1 212 ? -0.852 5.973 6.295 1.00 98.25 212 PHE A C 1
ATOM 1567 O O . PHE A 1 212 ? -0.192 6.704 7.032 1.00 98.25 212 PHE A O 1
ATOM 1574 N N . GLY A 1 213 ? -0.336 5.360 5.239 1.00 97.94 213 GLY A N 1
ATOM 1575 C CA . GLY A 1 213 ? 1.067 5.432 4.866 1.00 97.94 213 GLY A CA 1
ATOM 1576 C C . GLY A 1 213 ? 1.271 5.526 3.366 1.00 97.94 213 GLY A C 1
ATOM 1577 O O . GLY A 1 213 ? 0.326 5.413 2.585 1.00 97.94 213 GLY A O 1
ATOM 1578 N N . LEU A 1 214 ? 2.518 5.745 2.961 1.00 97.06 214 LEU A N 1
ATOM 1579 C CA . LEU A 1 214 ? 2.903 5.859 1.555 1.00 97.06 214 LEU A CA 1
ATOM 1580 C C . LEU A 1 214 ? 3.787 4.683 1.155 1.00 97.06 214 LEU A C 1
ATOM 1582 O O . LEU A 1 214 ? 4.784 4.418 1.825 1.00 97.06 214 LEU A O 1
ATOM 1586 N N . LYS A 1 215 ? 3.490 4.041 0.025 1.00 97.06 215 LYS A N 1
ATOM 1587 C CA . LYS A 1 215 ? 4.424 3.118 -0.625 1.00 97.06 215 LYS A CA 1
ATOM 1588 C C . LYS A 1 215 ? 5.225 3.855 -1.686 1.00 97.06 215 LYS A C 1
ATOM 1590 O O . LYS A 1 215 ? 4.667 4.326 -2.681 1.00 97.06 215 LYS A O 1
ATOM 1595 N N . THR A 1 216 ? 6.529 3.962 -1.459 1.00 93.94 216 THR A N 1
ATOM 1596 C CA . THR A 1 216 ? 7.439 4.769 -2.276 1.00 93.94 216 THR A CA 1
ATOM 1597 C C . THR A 1 216 ? 8.157 3.917 -3.323 1.00 93.94 216 THR A C 1
ATOM 1599 O O . THR A 1 216 ? 8.406 2.727 -3.100 1.00 93.94 216 THR A O 1
ATOM 1602 N N . PRO A 1 217 ? 8.495 4.487 -4.491 1.00 91.12 217 PRO A N 1
ATOM 1603 C CA . PRO A 1 217 ? 9.379 3.837 -5.444 1.00 91.12 217 PRO A CA 1
ATOM 1604 C C . PRO A 1 217 ? 10.825 3.890 -4.923 1.00 91.12 217 PRO A C 1
ATOM 1606 O O . PRO A 1 217 ? 11.098 4.571 -3.927 1.00 91.12 217 PRO A O 1
ATOM 1609 N N . PRO A 1 218 ? 11.770 3.168 -5.543 1.00 91.69 218 PRO A N 1
ATOM 1610 C CA . PRO A 1 218 ? 13.159 3.272 -5.134 1.00 91.69 218 PRO A CA 1
ATOM 1611 C C . PRO A 1 218 ? 13.703 4.633 -5.558 1.00 91.69 218 PRO A C 1
ATOM 1613 O O . PRO A 1 218 ? 13.507 5.072 -6.695 1.00 91.69 218 PRO A O 1
ATOM 1616 N N . TYR A 1 219 ? 14.394 5.295 -4.636 1.00 91.19 219 TYR A N 1
ATOM 1617 C CA . TYR A 1 219 ? 15.104 6.537 -4.904 1.00 91.19 219 TYR A CA 1
ATOM 1618 C C . TYR A 1 219 ? 16.579 6.240 -5.149 1.00 91.19 219 TYR A C 1
ATOM 1620 O O . TYR A 1 219 ? 17.211 5.495 -4.405 1.00 91.19 219 TYR A O 1
ATOM 1628 N N . THR A 1 220 ? 17.121 6.815 -6.215 1.00 89.31 220 THR A N 1
ATOM 1629 C CA . THR A 1 220 ? 18.509 6.616 -6.654 1.00 89.31 220 THR A CA 1
ATOM 1630 C C . THR A 1 220 ? 19.328 7.900 -6.572 1.00 89.31 220 THR A C 1
ATOM 1632 O O . THR A 1 220 ? 20.544 7.859 -6.755 1.00 89.31 220 THR A O 1
ATOM 1635 N N . HIS A 1 221 ? 18.689 9.040 -6.281 1.00 88.94 221 HIS A N 1
ATOM 1636 C CA . HIS A 1 221 ? 19.341 10.345 -6.174 1.00 88.94 221 HIS A CA 1
ATOM 1637 C C . HIS A 1 221 ? 18.863 11.120 -4.932 1.00 88.94 221 HIS A C 1
ATOM 1639 O O . HIS A 1 221 ? 17.665 11.102 -4.645 1.00 88.94 221 HIS A O 1
ATOM 1645 N N . PRO A 1 222 ? 19.752 11.862 -4.235 1.00 92.81 222 PRO A N 1
ATOM 1646 C CA . PRO A 1 222 ? 19.415 12.611 -3.017 1.00 92.81 222 PRO A CA 1
ATOM 1647 C C . PRO A 1 222 ? 18.190 13.525 -3.146 1.00 92.81 222 PRO A C 1
ATOM 1649 O O . PRO A 1 222 ? 17.314 13.493 -2.290 1.00 92.81 222 PRO A O 1
ATOM 1652 N N . ALA A 1 223 ? 18.056 14.239 -4.268 1.00 90.12 223 ALA A N 1
ATOM 1653 C CA . ALA A 1 223 ? 16.942 15.161 -4.503 1.00 90.12 223 ALA A CA 1
ATOM 1654 C C . ALA A 1 223 ? 15.551 14.494 -4.445 1.00 90.12 223 ALA A C 1
ATOM 1656 O O . ALA A 1 223 ? 14.560 15.155 -4.145 1.00 90.12 223 ALA A O 1
ATOM 1657 N N . GLN A 1 224 ? 15.454 13.187 -4.717 1.00 91.62 224 GLN A N 1
ATOM 1658 C CA . GLN A 1 224 ? 14.192 12.450 -4.601 1.00 91.62 224 GLN A CA 1
ATOM 1659 C C . GLN A 1 224 ? 13.814 12.207 -3.133 1.00 91.62 224 GLN A C 1
ATOM 1661 O O . GLN A 1 224 ? 12.640 12.290 -2.775 1.00 91.62 224 GLN A O 1
ATOM 1666 N N . TYR A 1 225 ? 14.810 11.970 -2.273 1.00 93.75 225 TYR A N 1
ATOM 1667 C CA . TYR A 1 225 ? 14.603 11.917 -0.827 1.00 93.75 225 TYR A CA 1
ATOM 1668 C C . TYR A 1 225 ? 14.208 13.295 -0.290 1.00 93.75 225 TYR A C 1
ATOM 1670 O O . TYR A 1 225 ? 13.242 13.387 0.465 1.00 93.75 225 TYR A O 1
ATOM 1678 N N . ASP A 1 226 ? 14.884 14.361 -0.733 1.00 93.44 226 ASP A N 1
ATOM 1679 C CA . ASP A 1 226 ? 14.557 15.739 -0.342 1.00 93.44 226 ASP A CA 1
ATOM 1680 C C . ASP A 1 226 ? 13.122 16.113 -0.738 1.00 93.44 226 ASP A C 1
ATOM 1682 O O . ASP A 1 226 ? 12.405 16.739 0.042 1.00 93.44 226 ASP A O 1
ATOM 1686 N N . ALA A 1 227 ? 12.664 15.681 -1.918 1.00 91.94 227 ALA A N 1
ATOM 1687 C CA . ALA A 1 227 ? 11.292 15.886 -2.373 1.00 91.94 227 ALA A CA 1
ATOM 1688 C C . ALA A 1 227 ? 10.258 15.190 -1.469 1.00 91.94 227 ALA A C 1
ATOM 1690 O O . ALA A 1 227 ? 9.271 15.821 -1.078 1.00 91.94 227 ALA A O 1
ATOM 1691 N N . LEU A 1 228 ? 10.486 13.920 -1.102 1.00 93.81 228 LEU A N 1
ATOM 1692 C CA . LEU A 1 228 ? 9.621 13.188 -0.169 1.00 93.81 228 LEU A CA 1
ATOM 1693 C C . LEU A 1 228 ? 9.606 13.860 1.208 1.00 93.81 228 LEU A C 1
ATOM 1695 O O . LEU A 1 228 ? 8.537 14.170 1.732 1.00 93.81 228 LEU A O 1
ATOM 1699 N N . VAL A 1 229 ? 10.783 14.098 1.791 1.00 93.94 229 VAL A N 1
ATOM 1700 C CA . VAL A 1 229 ? 10.920 14.690 3.129 1.00 93.94 229 VAL A CA 1
ATOM 1701 C C . VAL A 1 229 ? 10.302 16.086 3.160 1.00 93.94 229 VAL A C 1
ATOM 1703 O O . VAL A 1 229 ? 9.518 16.383 4.059 1.00 93.94 229 VAL A O 1
ATOM 1706 N N . GLY A 1 230 ? 10.570 16.915 2.151 1.00 93.44 230 GLY A N 1
ATOM 1707 C CA . GLY A 1 230 ? 9.984 18.245 2.017 1.00 93.44 230 GLY A CA 1
ATOM 1708 C C . GLY A 1 230 ? 8.458 18.211 1.939 1.00 93.44 230 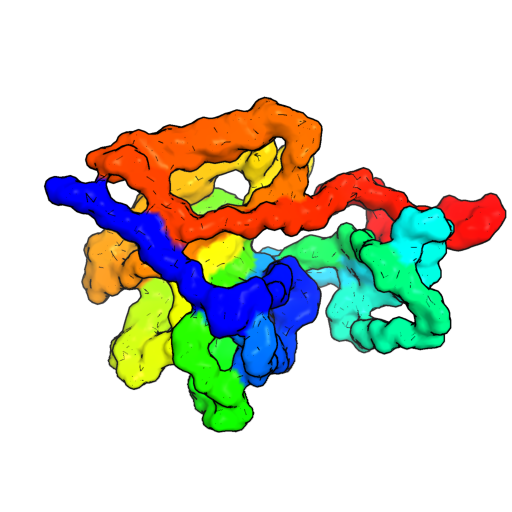GLY A C 1
ATOM 1709 O O . GLY A 1 230 ? 7.797 18.978 2.631 1.00 93.44 230 GLY A O 1
ATOM 1710 N N . ALA A 1 231 ? 7.869 17.288 1.172 1.00 93.25 231 ALA A N 1
ATOM 1711 C CA . ALA A 1 231 ? 6.412 17.143 1.114 1.00 93.25 231 ALA A CA 1
ATOM 1712 C C . ALA A 1 231 ? 5.800 16.708 2.461 1.00 93.25 231 ALA A C 1
ATOM 1714 O O . ALA A 1 231 ? 4.732 17.197 2.834 1.00 93.25 231 ALA A O 1
ATOM 1715 N N . LEU A 1 232 ? 6.471 15.821 3.206 1.00 92.94 232 LEU A N 1
ATOM 1716 C CA . LEU A 1 232 ? 6.029 15.391 4.538 1.00 92.94 232 LEU A CA 1
ATOM 1717 C C . LEU A 1 232 ? 6.123 16.526 5.570 1.00 92.94 232 LEU A C 1
ATOM 1719 O O . LEU A 1 232 ? 5.201 16.689 6.372 1.00 92.94 232 LEU A O 1
ATOM 1723 N N . LEU A 1 233 ? 7.200 17.319 5.529 1.00 92.75 233 LEU A N 1
ATOM 1724 C CA . LEU A 1 233 ? 7.396 18.494 6.384 1.00 92.75 233 LEU A CA 1
ATOM 1725 C C . LEU A 1 233 ? 6.377 19.596 6.076 1.00 92.75 233 LEU A C 1
ATOM 1727 O O . LEU A 1 233 ? 5.772 20.140 6.998 1.00 92.75 233 LEU A O 1
ATOM 1731 N N . ASP A 1 234 ? 6.122 19.879 4.799 1.00 90.75 234 ASP A N 1
ATOM 1732 C CA . ASP A 1 234 ? 5.114 20.860 4.389 1.00 90.75 234 ASP A CA 1
ATOM 1733 C C . ASP A 1 234 ? 3.712 20.431 4.831 1.00 90.75 234 ASP A C 1
ATOM 1735 O O . ASP A 1 234 ? 2.932 21.245 5.329 1.00 90.75 234 ASP A O 1
ATOM 1739 N N . CYS A 1 235 ? 3.401 19.136 4.720 1.00 88.88 235 CYS A N 1
ATOM 1740 C CA . CYS A 1 235 ? 2.151 18.578 5.226 1.00 88.88 235 CYS A CA 1
ATOM 1741 C C . CYS A 1 235 ? 2.034 18.737 6.753 1.00 88.88 235 CYS A C 1
ATOM 1743 O O . CYS A 1 235 ? 0.982 19.137 7.254 1.00 88.88 235 CYS A O 1
ATOM 1745 N N . ALA A 1 236 ? 3.123 18.504 7.491 1.00 88.69 236 ALA A N 1
ATOM 1746 C CA . ALA A 1 236 ? 3.179 18.705 8.938 1.00 88.69 236 ALA A CA 1
ATOM 1747 C C . ALA A 1 236 ? 2.993 20.182 9.344 1.00 88.69 236 ALA A C 1
ATOM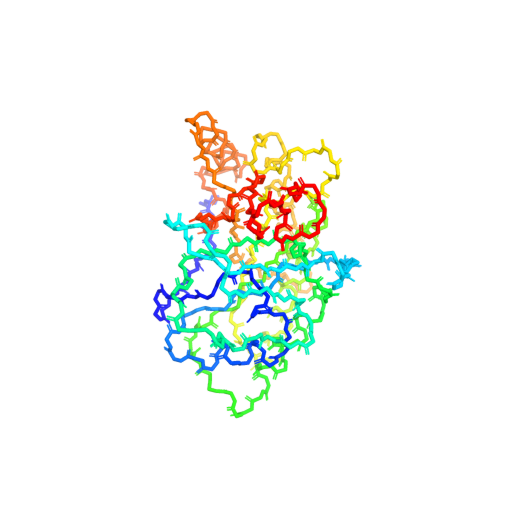 1749 O O . ALA A 1 236 ? 2.304 20.479 10.325 1.00 88.69 236 ALA A O 1
ATOM 1750 N N . GLY A 1 237 ? 3.577 21.113 8.583 1.00 84.94 237 GLY A N 1
ATOM 1751 C CA . GLY A 1 237 ? 3.427 22.557 8.784 1.00 84.94 237 GLY A CA 1
ATOM 1752 C C . GLY A 1 237 ? 2.011 23.055 8.482 1.00 84.94 237 GLY A C 1
ATOM 1753 O O . GLY A 1 237 ? 1.441 23.810 9.269 1.00 84.94 237 GLY A O 1
ATOM 1754 N N . GLY A 1 238 ? 1.407 22.580 7.387 1.00 75.56 238 GLY A N 1
ATOM 1755 C CA . GLY A 1 238 ? 0.039 22.926 6.988 1.00 75.56 238 GLY A CA 1
ATOM 1756 C C . GLY A 1 238 ? -1.044 22.403 7.938 1.00 75.56 238 GLY A C 1
ATOM 1757 O O . GLY A 1 238 ? -2.102 23.016 8.053 1.00 75.56 238 GLY A O 1
ATOM 1758 N N . ALA A 1 239 ? -0.775 21.317 8.671 1.00 63.06 239 ALA A N 1
ATOM 1759 C CA . ALA A 1 239 ? -1.699 20.725 9.643 1.00 63.06 239 ALA A CA 1
ATOM 1760 C C . ALA A 1 239 ? -1.804 21.496 10.982 1.00 63.06 239 ALA A C 1
ATOM 1762 O O . ALA A 1 239 ? -2.499 21.052 11.896 1.00 63.06 239 ALA A O 1
ATOM 1763 N N . GLY A 1 240 ? -1.132 22.645 11.129 1.00 58.28 240 GLY A N 1
ATOM 1764 C CA . GLY A 1 240 ? -1.322 23.551 12.272 1.00 58.28 240 GLY A CA 1
ATOM 1765 C C . GLY A 1 240 ? -0.650 23.117 13.580 1.00 58.28 240 GLY A C 1
ATOM 1766 O O . GLY A 1 240 ? -0.949 23.679 14.633 1.00 58.28 240 GLY A O 1
ATOM 1767 N N . GLY A 1 241 ? 0.271 22.149 13.536 1.00 67.31 241 GLY A N 1
ATOM 1768 C CA . GLY A 1 241 ? 1.004 21.714 14.730 1.00 67.31 241 GLY A CA 1
ATOM 1769 C C . GLY A 1 241 ? 2.352 21.035 14.496 1.00 67.31 241 GLY A C 1
ATOM 1770 O O . GLY A 1 241 ? 2.916 20.488 15.436 1.00 67.31 241 GLY A O 1
ATOM 1771 N N . GLY A 1 242 ? 2.889 21.053 13.272 1.00 81.88 242 GLY A N 1
ATOM 1772 C CA . GLY A 1 242 ? 4.222 20.506 12.990 1.00 81.88 242 GLY A CA 1
ATOM 1773 C C . GLY A 1 242 ? 4.316 18.980 13.091 1.00 81.88 242 GLY A C 1
ATOM 1774 O O . GLY A 1 242 ? 5.417 18.439 13.108 1.00 81.88 242 GLY A O 1
ATOM 1775 N N . VAL A 1 243 ? 3.179 18.281 13.143 1.00 86.88 243 VAL A N 1
ATOM 1776 C CA . VAL A 1 243 ? 3.106 16.817 13.185 1.00 86.88 243 VAL A CA 1
ATOM 1777 C C . VAL A 1 243 ? 2.658 16.309 11.822 1.00 86.88 243 VAL A C 1
ATOM 1779 O O . VAL A 1 243 ? 1.605 16.705 11.322 1.00 86.88 243 VAL A O 1
ATOM 1782 N N . CYS A 1 244 ? 3.454 15.425 11.221 1.00 90.56 244 CYS A N 1
ATOM 1783 C CA . CYS A 1 244 ? 3.089 14.790 9.962 1.00 90.56 244 CYS A CA 1
ATOM 1784 C C . CYS A 1 244 ? 1.888 13.850 10.187 1.00 90.56 244 CYS A C 1
ATOM 1786 O O . CYS A 1 244 ? 1.931 13.030 11.104 1.00 90.56 244 CYS A O 1
ATOM 1788 N N . PRO A 1 245 ? 0.823 13.931 9.370 1.00 91.38 245 PRO A N 1
ATOM 1789 C CA . PRO A 1 245 ? -0.353 13.078 9.531 1.00 91.38 245 PRO A CA 1
ATOM 1790 C C . PRO A 1 245 ? -0.148 11.648 9.007 1.00 91.38 245 PRO A C 1
ATOM 1792 O O . PRO A 1 245 ? -1.035 10.818 9.189 1.00 91.38 245 PRO A O 1
ATOM 1795 N N . VAL A 1 246 ? 0.985 11.365 8.356 1.00 95.00 246 VAL A N 1
ATOM 1796 C CA . VAL A 1 246 ? 1.339 10.047 7.813 1.00 95.00 246 VAL A CA 1
ATOM 1797 C C . VAL A 1 246 ? 1.852 9.143 8.937 1.00 95.00 246 VAL A C 1
ATOM 1799 O O . VAL A 1 246 ? 2.776 9.511 9.658 1.00 95.00 246 VAL A O 1
ATOM 1802 N N . SER A 1 247 ? 1.279 7.947 9.061 1.00 97.06 247 SER A N 1
ATOM 1803 C CA . SER A 1 247 ? 1.608 6.971 10.108 1.00 97.06 247 SER A CA 1
ATOM 1804 C C . SER A 1 247 ? 2.827 6.104 9.782 1.00 97.06 247 SER A C 1
ATOM 1806 O O . SER A 1 247 ? 3.542 5.697 10.692 1.00 97.06 247 SER A O 1
ATOM 1808 N N . PHE A 1 248 ? 3.057 5.775 8.506 1.00 97.56 248 PHE A N 1
ATOM 1809 C CA . PHE A 1 248 ? 4.144 4.880 8.087 1.00 97.56 248 PHE A CA 1
ATOM 1810 C C . PHE A 1 248 ? 4.594 5.123 6.639 1.00 97.56 248 PHE A C 1
ATOM 1812 O O . PHE A 1 248 ? 3.887 5.735 5.837 1.00 97.56 248 PHE A O 1
ATOM 1819 N N . LEU A 1 249 ? 5.771 4.599 6.289 1.00 96.88 249 LEU A N 1
ATOM 1820 C CA . LEU A 1 249 ? 6.291 4.554 4.922 1.00 96.88 249 LEU A CA 1
ATOM 1821 C C . LEU A 1 249 ? 6.676 3.112 4.570 1.00 96.88 249 LEU A C 1
ATOM 1823 O O . LEU A 1 249 ? 7.443 2.482 5.295 1.00 96.88 249 LEU A O 1
ATOM 1827 N N . THR A 1 250 ? 6.194 2.615 3.434 1.00 97.44 250 THR A N 1
ATOM 1828 C CA . THR A 1 250 ? 6.620 1.344 2.841 1.00 97.44 250 THR A CA 1
ATOM 1829 C C . THR A 1 250 ? 7.682 1.637 1.783 1.00 97.44 250 THR A C 1
ATOM 1831 O O . THR A 1 250 ? 7.362 2.016 0.654 1.00 97.44 250 THR A O 1
ATOM 1834 N N . ALA A 1 251 ? 8.954 1.464 2.144 1.00 94.94 251 ALA A N 1
ATOM 1835 C CA . ALA A 1 251 ? 10.097 1.641 1.250 1.00 94.94 251 ALA A CA 1
ATOM 1836 C C . ALA A 1 251 ? 10.757 0.266 0.998 1.00 94.94 251 ALA A C 1
ATOM 1838 O O . ALA A 1 251 ? 11.329 -0.314 1.914 1.00 94.94 251 ALA A O 1
ATOM 1839 N N . THR A 1 252 ? 10.690 -0.325 -0.196 1.00 94.12 252 THR A N 1
ATOM 1840 C CA . THR A 1 252 ? 10.304 0.270 -1.485 1.00 94.12 252 THR A CA 1
ATOM 1841 C C . THR A 1 252 ? 9.457 -0.665 -2.357 1.00 94.12 252 THR A C 1
ATOM 1843 O O . THR A 1 252 ? 9.396 -1.873 -2.122 1.00 94.12 252 THR A O 1
ATOM 1846 N N . ASN A 1 253 ? 8.763 -0.107 -3.356 1.00 93.06 253 ASN A N 1
ATOM 1847 C CA . ASN A 1 253 ? 8.203 -0.890 -4.455 1.00 93.06 253 ASN A CA 1
ATOM 1848 C C . ASN A 1 253 ? 9.309 -1.379 -5.415 1.00 93.06 253 ASN A C 1
ATOM 1850 O O . ASN A 1 253 ? 10.491 -1.095 -5.243 1.00 93.06 253 ASN A O 1
ATOM 1854 N N . THR A 1 254 ? 8.934 -2.146 -6.435 1.00 89.56 254 THR A N 1
ATOM 1855 C CA . THR A 1 254 ? 9.864 -2.683 -7.430 1.00 89.56 254 THR A CA 1
ATOM 1856 C C . THR A 1 254 ? 10.620 -1.584 -8.173 1.00 89.56 254 THR A C 1
ATOM 1858 O O . THR A 1 254 ? 10.055 -0.538 -8.492 1.00 89.56 254 THR A O 1
ATOM 1861 N N . LEU A 1 255 ? 11.876 -1.862 -8.529 1.00 87.81 255 LEU A N 1
ATOM 1862 C CA . LEU A 1 255 ? 12.631 -1.034 -9.465 1.00 87.81 255 LEU A CA 1
ATOM 1863 C C . LEU A 1 255 ? 11.964 -1.062 -10.846 1.00 87.81 255 LEU A C 1
ATOM 1865 O O . LEU A 1 255 ? 11.792 -2.126 -11.439 1.00 87.81 255 LEU A O 1
ATOM 1869 N N . GLY A 1 256 ? 11.562 0.114 -11.328 1.00 82.44 256 GLY A N 1
ATOM 1870 C CA . GLY A 1 256 ? 10.901 0.268 -12.622 1.00 82.44 256 GLY A CA 1
ATOM 1871 C C . GLY A 1 256 ? 11.846 0.074 -13.809 1.00 82.44 256 GLY A C 1
ATOM 1872 O O . GLY A 1 256 ? 13.068 0.087 -13.662 1.00 82.44 256 GLY A O 1
ATOM 1873 N N . SER A 1 257 ? 11.261 -0.078 -14.999 1.00 77.94 257 SER A N 1
ATOM 1874 C CA . SER A 1 257 ? 11.972 -0.046 -16.290 1.00 77.94 257 SER A CA 1
ATOM 1875 C C . SER A 1 257 ? 13.130 -1.046 -16.419 1.00 77.94 257 SER A C 1
ATOM 1877 O O . SER A 1 257 ? 14.177 -0.735 -16.985 1.00 77.94 257 SER A O 1
ATOM 1879 N N . SER A 1 258 ? 12.949 -2.251 -15.877 1.00 84.81 258 SER A N 1
ATOM 1880 C CA . SER A 1 258 ? 13.923 -3.343 -15.970 1.00 84.81 258 SER A CA 1
ATOM 1881 C C . SER A 1 258 ? 13.574 -4.309 -17.104 1.00 84.81 258 SER A C 1
ATOM 1883 O O . SER A 1 258 ? 12.403 -4.536 -17.404 1.00 84.81 258 SER A O 1
ATOM 1885 N N . LEU A 1 259 ? 14.594 -4.922 -17.710 1.00 87.19 259 LEU A N 1
ATOM 1886 C CA . LEU A 1 259 ? 14.444 -5.902 -18.785 1.00 87.19 259 LEU A CA 1
ATOM 1887 C C . LEU A 1 259 ? 15.198 -7.185 -18.433 1.00 87.19 259 LEU A C 1
ATOM 1889 O O . LEU A 1 259 ? 16.381 -7.150 -18.104 1.00 87.19 259 LEU A O 1
ATOM 1893 N N . VAL A 1 260 ? 14.512 -8.320 -18.552 1.00 87.50 260 VAL A N 1
ATOM 1894 C CA . VAL A 1 260 ? 15.119 -9.654 -18.509 1.00 87.50 260 VAL A CA 1
ATOM 1895 C C . VAL A 1 260 ? 14.960 -10.268 -19.888 1.00 87.50 260 VAL A C 1
ATOM 1897 O O . VAL A 1 260 ? 13.864 -10.251 -20.449 1.00 87.50 260 VAL A O 1
ATOM 1900 N N . LEU A 1 261 ? 16.054 -10.790 -20.433 1.00 88.81 261 LEU A N 1
ATOM 1901 C CA . LEU A 1 261 ? 16.062 -11.500 -21.705 1.00 88.81 261 LEU A CA 1
ATOM 1902 C C . LEU A 1 261 ? 16.040 -13.012 -21.454 1.00 88.81 261 LEU A C 1
ATOM 1904 O O . LEU A 1 261 ? 16.697 -13.508 -20.543 1.00 88.81 261 LEU A O 1
ATOM 1908 N N . ALA A 1 262 ? 15.285 -13.736 -22.269 1.00 84.75 262 ALA A N 1
ATOM 1909 C CA . ALA A 1 262 ? 15.198 -15.187 -22.291 1.00 84.75 262 ALA A CA 1
ATOM 1910 C C . ALA A 1 262 ? 15.562 -15.711 -23.689 1.00 84.75 262 ALA A C 1
ATOM 1912 O O . ALA A 1 262 ? 15.354 -15.027 -24.690 1.00 84.75 262 ALA A O 1
ATOM 1913 N N . GLY A 1 263 ? 16.072 -16.941 -23.759 1.00 76.69 263 GLY A N 1
ATOM 1914 C CA . GLY A 1 263 ? 16.537 -17.557 -25.008 1.00 76.69 263 GLY A CA 1
ATOM 1915 C C . GLY A 1 263 ? 18.060 -17.513 -25.173 1.00 76.69 263 GLY A C 1
ATOM 1916 O O . GLY A 1 263 ? 18.747 -16.779 -24.470 1.00 76.69 263 GLY A O 1
ATOM 1917 N N . GLY A 1 264 ? 18.579 -18.373 -26.056 1.00 75.06 264 GLY A N 1
ATOM 1918 C CA . GLY A 1 264 ? 20.007 -18.484 -26.375 1.00 75.06 264 GLY A CA 1
ATOM 1919 C C . GLY A 1 264 ? 20.422 -17.497 -27.466 1.00 75.06 264 GLY A C 1
ATOM 1920 O O . GLY A 1 264 ? 20.477 -16.297 -27.228 1.00 75.06 264 GLY A O 1
ATOM 1921 N N . ASP A 1 265 ? 20.666 -18.003 -28.675 1.00 75.75 265 ASP A N 1
ATOM 1922 C CA . ASP A 1 265 ? 21.261 -17.237 -29.785 1.00 75.75 265 ASP A CA 1
ATOM 1923 C C . ASP A 1 265 ? 20.406 -16.060 -30.301 1.00 75.75 265 ASP A C 1
ATOM 1925 O O . ASP A 1 265 ? 20.922 -15.161 -30.961 1.00 75.75 265 ASP A O 1
ATOM 1929 N N . ALA A 1 266 ? 19.109 -16.033 -29.981 1.00 83.25 266 ALA A N 1
ATOM 1930 C CA . ALA A 1 266 ? 18.198 -14.932 -30.288 1.00 83.25 266 ALA A CA 1
ATOM 1931 C C . ALA A 1 266 ? 17.412 -14.535 -29.022 1.00 83.25 266 ALA A C 1
ATOM 1933 O O . ALA A 1 266 ? 16.286 -15.003 -28.828 1.00 83.25 266 ALA A O 1
ATOM 1934 N N . PRO A 1 267 ? 18.006 -13.726 -28.123 1.00 84.88 267 PRO A N 1
ATOM 1935 C CA . PRO A 1 267 ? 17.370 -13.360 -26.868 1.00 84.88 267 PRO A CA 1
ATOM 1936 C C . PRO A 1 267 ? 16.156 -12.456 -27.107 1.00 84.88 267 PRO A C 1
ATOM 1938 O O . PRO A 1 267 ? 16.230 -11.461 -27.829 1.00 84.88 267 PRO A O 1
ATOM 1941 N N . ALA A 1 268 ? 15.043 -12.782 -26.457 1.00 86.88 268 ALA A N 1
ATOM 1942 C CA . ALA A 1 268 ? 13.803 -12.014 -26.477 1.00 86.88 268 ALA A CA 1
ATOM 1943 C C . ALA A 1 268 ? 13.419 -11.585 -25.051 1.00 86.88 268 ALA A C 1
ATOM 1945 O O . ALA A 1 268 ? 13.845 -12.225 -24.089 1.00 86.88 268 ALA A O 1
ATOM 1946 N N . PRO A 1 269 ? 12.617 -10.523 -24.868 1.00 88.31 269 PRO A N 1
ATOM 1947 C CA . PRO A 1 269 ? 12.088 -10.173 -23.554 1.00 88.31 269 PRO A CA 1
ATOM 1948 C C . PRO A 1 269 ? 11.371 -11.357 -22.892 1.00 88.31 269 PRO A C 1
ATOM 1950 O O . PRO A 1 269 ? 10.561 -12.035 -23.520 1.00 88.31 269 PRO A O 1
ATOM 1953 N N . ALA A 1 270 ? 11.655 -11.592 -21.611 1.00 86.88 270 ALA A N 1
ATOM 1954 C CA . ALA A 1 270 ? 11.037 -12.666 -20.835 1.00 86.88 270 ALA A CA 1
ATOM 1955 C C . ALA A 1 270 ? 9.544 -12.424 -20.551 1.00 86.88 270 ALA A C 1
ATOM 1957 O O . ALA A 1 270 ? 8.830 -13.369 -20.226 1.00 86.88 270 ALA A O 1
ATOM 1958 N N . LEU A 1 271 ? 9.089 -11.171 -20.653 1.00 85.75 271 LEU A N 1
ATOM 1959 C CA . LEU A 1 271 ? 7.702 -10.750 -20.472 1.00 85.75 271 LEU A CA 1
ATOM 1960 C C . LEU A 1 271 ? 7.222 -9.927 -21.677 1.00 85.75 271 LEU A C 1
ATOM 1962 O O . LEU A 1 271 ? 8.038 -9.248 -22.309 1.00 85.75 271 LEU A O 1
ATOM 1966 N N . PRO A 1 272 ? 5.913 -9.958 -21.988 1.00 77.69 272 PRO A N 1
ATOM 1967 C CA . PRO A 1 272 ? 5.329 -9.173 -23.067 1.00 77.69 272 PRO A CA 1
ATOM 1968 C C . PRO A 1 272 ? 5.392 -7.664 -22.785 1.00 77.69 272 PRO A C 1
ATOM 1970 O O . PRO A 1 272 ? 5.441 -7.212 -21.642 1.00 77.69 272 PRO A O 1
ATOM 1973 N N . GLY A 1 273 ? 5.348 -6.869 -23.857 1.00 69.94 273 GLY A N 1
ATOM 1974 C CA . GLY A 1 273 ? 5.398 -5.407 -23.791 1.00 69.94 273 GLY A CA 1
ATOM 1975 C C . GLY A 1 273 ? 6.814 -4.832 -23.894 1.00 69.94 273 GLY A C 1
ATOM 1976 O O . GLY A 1 273 ? 7.779 -5.530 -24.193 1.00 69.94 273 GLY A O 1
ATOM 1977 N N . ARG A 1 274 ? 6.941 -3.514 -23.697 1.00 60.97 274 ARG A N 1
ATOM 1978 C CA . ARG A 1 274 ? 8.217 -2.786 -23.859 1.00 60.97 274 ARG A CA 1
ATOM 1979 C C . ARG A 1 274 ? 9.094 -2.771 -22.598 1.00 60.97 274 ARG A C 1
ATOM 1981 O O . ARG A 1 274 ? 10.073 -2.036 -22.569 1.00 60.97 274 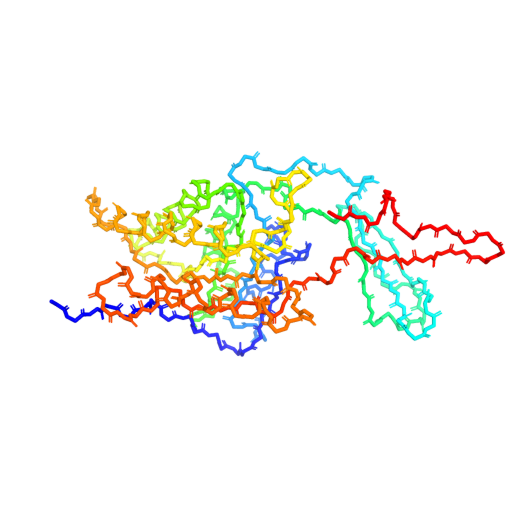ARG A O 1
ATOM 1988 N N . GLY A 1 275 ? 8.743 -3.534 -21.557 1.00 49.09 275 GLY A N 1
ATOM 1989 C CA . GLY A 1 275 ? 9.470 -3.528 -20.276 1.00 49.09 275 GLY A CA 1
ATOM 1990 C C . GLY A 1 275 ? 9.342 -2.219 -19.483 1.00 49.09 275 GLY A C 1
ATOM 1991 O O . GLY A 1 275 ? 10.094 -1.991 -18.541 1.00 49.09 275 GLY A O 1
ATOM 1992 N N . VAL A 1 276 ? 8.395 -1.359 -19.863 1.00 43.22 276 VAL A N 1
ATOM 1993 C CA . VAL A 1 276 ? 8.050 -0.126 -19.153 1.00 43.22 276 VAL A CA 1
ATOM 1994 C C . VAL A 1 276 ? 6.661 -0.348 -18.566 1.00 43.22 276 VAL A C 1
ATOM 1996 O O . VAL A 1 276 ? 5.710 -0.541 -19.324 1.00 43.22 276 VAL A O 1
ATOM 1999 N N . GLY A 1 277 ? 6.591 -0.443 -17.237 1.00 42.88 277 GLY A N 1
ATOM 2000 C CA . GLY A 1 277 ? 5.329 -0.456 -16.493 1.00 42.88 277 GLY A CA 1
ATOM 2001 C C . GLY A 1 277 ? 4.686 0.920 -16.421 1.00 42.88 277 GLY A C 1
ATOM 2002 O O . GLY A 1 277 ? 5.388 1.918 -16.703 1.00 42.88 277 GLY A O 1
#

Nearest PDB structures (foldseek):
  7mih-assembly1_A  TM=3.872E-01  e=8.141E-02  Homo sapiens
  7miv-assembly1_C  TM=4.147E-01  e=1.432E-01  Mus musculus
  7mip-assembly1_C  TM=4.432E-01  e=2.684E-01  Mus musculus
  7miu-assembly1_D  TM=3.471E-01  e=1.525E-01  Mus musculus
  7mgz-assembly1_F  TM=4.422E-01  e=8.846E-01  Homo sapiens

Secondary structure (DSSP, 8-state):
-PPPPPPP---SSS-B--SSGGGSSHHHHHHHHH-TT-SEEEPPPB-SS-----TTTSEEEEE-TTT--EEEEEESSS------SSS---EEEE---S-SS-HHHHHHHHHHHHH-TTSPPPTT-EEEEEE-SSHHHHHHHHHHHHHHHHHHHHTT---S-EEEEEE-SS-SSTTSPPGGG-HHHHHHHHHHHHHHHHHHHTSSSPPPPPPEEEEEPPP-SHHHHHHHHHHHHHHHHHTTSS-----EEEE--PPSS---EE-SSS-EESSSSSS--

Sequence (277 aa):
MAPSLPPPLEIDPPLLNSACPWATDLEDLKRLYACPHTGAVTTRTSLIRGFPHDDSVHQYALFDAATHKVVASSSSSSSRPRPSGTGTANASLNTLGYSPHVLQTYLSFIRAIAADPDVPRAPGKTFIVSVTGSAEEVARCYRLVAAEEEEARRRRDPGPPLAVELNLSCPNIPGSPPPAYDAAALRSYLAAVVAAAAAGEATSPPLPRIPFGLKTPPYTHPAQYDALVGALLDCAGGAGGGVCPVSFLTATNTLGSSLVLAGGDAPAPALPGRGVG

Radius of gyration: 19.62 Å; Cα contacts (8 Å, |Δi|>4): 547; chains: 1; bounding box: 46×51×51 Å

Mean predicted aligned error: 6.17 Å